Protein AF-A0A954HK99-F1 (afdb_monomer_lite)

Sequence (199 aa):
DWCLAHLGAALYATEEQRPGAEEDLKQWCDEHPAFIHYWYLAWYYRESDQIPNALDALAKTKGLPLEHIDNDETWVPSAFAFDAATFACSQSQPELLLSLCETWSNPQGIYSHVSSDIPVFRTAAFMQLGQFEEAKAEYRTAFEERGRHRGWADNMDTLGQAISKQDRTFIYAPGLPYEGFGEFSPFPRPEFDASDLRE

Secondary structure (DSSP, 8-state):
--HHHHHHHHHH--TTTHHHHHHHHHHHHHHS--HHHHHHHHHHHHHTT-HHHHHHHHHTTTT--B--S-TT-SS-HHHHHHHHHHHHHHTT-HHHHHHHHHHHTSB-STT-PPPTTHHHHHHHHHHHHT-HHHHHHHHHHHHHHHTTS--S---HHHHHHHHHHT-TT-------SSTTTTT--SSPPP---TTTT--

Structure (mmCIF, N/CA/C/O backbone):
data_AF-A0A954HK99-F1
#
_entry.id   AF-A0A954HK99-F1
#
loop_
_atom_site.group_PDB
_atom_site.id
_atom_site.type_symbol
_atom_site.label_atom_id
_atom_site.label_alt_id
_atom_site.label_comp_id
_atom_site.label_asym_id
_atom_site.label_entity_id
_atom_site.label_seq_id
_atom_site.pdbx_PDB_ins_code
_atom_site.Cartn_x
_atom_site.Cartn_y
_atom_site.Cartn_z
_atom_site.occupancy
_atom_site.B_iso_or_equiv
_atom_site.auth_seq_id
_atom_site.auth_comp_id
_atom_site.auth_asym_id
_atom_site.auth_atom_id
_atom_site.pdbx_PDB_model_num
ATOM 1 N N . ASP A 1 1 ? -1.475 -7.307 -21.841 1.00 69.44 1 ASP A N 1
ATOM 2 C CA . ASP A 1 1 ? -1.051 -6.030 -21.213 1.00 69.44 1 ASP A CA 1
ATOM 3 C C . ASP A 1 1 ? 0.368 -5.593 -21.654 1.00 69.44 1 ASP A C 1
ATOM 5 O O . ASP A 1 1 ? 1.282 -6.411 -21.626 1.00 69.44 1 ASP A O 1
ATOM 9 N N . TRP A 1 2 ? 0.562 -4.334 -22.089 1.00 82.19 2 TRP A N 1
ATOM 10 C CA . TRP A 1 2 ? 1.880 -3.767 -22.461 1.00 82.19 2 TRP A CA 1
ATOM 11 C C . TRP A 1 2 ? 2.688 -3.266 -21.252 1.00 82.19 2 TRP A C 1
ATOM 13 O O . TRP A 1 2 ? 3.912 -3.172 -21.359 1.00 82.19 2 TRP A O 1
ATOM 23 N N . CYS A 1 3 ? 2.049 -3.011 -20.102 1.00 84.31 3 CYS A N 1
ATOM 24 C CA . CYS A 1 3 ? 2.731 -2.591 -18.875 1.00 84.31 3 CYS A CA 1
ATOM 25 C C . CYS A 1 3 ? 3.823 -3.590 -18.477 1.00 84.31 3 CYS A C 1
ATOM 27 O O . CYS A 1 3 ? 4.961 -3.215 -18.199 1.00 84.31 3 CYS A O 1
ATOM 29 N N . LEU A 1 4 ? 3.503 -4.887 -18.553 1.00 86.06 4 LEU A N 1
ATOM 30 C CA . LEU A 1 4 ? 4.440 -5.973 -18.278 1.00 86.06 4 LEU A CA 1
ATOM 31 C C . LEU A 1 4 ? 5.666 -5.942 -19.200 1.00 86.06 4 LEU A C 1
ATOM 33 O O . LEU A 1 4 ? 6.775 -6.197 -18.743 1.00 86.06 4 LEU A O 1
ATOM 37 N N . ALA A 1 5 ? 5.510 -5.593 -20.479 1.00 88.56 5 ALA A N 1
ATOM 38 C CA . ALA A 1 5 ? 6.651 -5.494 -21.389 1.00 88.56 5 ALA A CA 1
ATOM 39 C C . ALA A 1 5 ? 7.615 -4.371 -20.964 1.00 88.56 5 ALA A C 1
ATOM 41 O O . ALA A 1 5 ? 8.827 -4.590 -20.924 1.00 88.56 5 ALA A O 1
ATOM 42 N N . HIS A 1 6 ? 7.080 -3.206 -20.583 1.00 91.81 6 HIS A N 1
ATOM 43 C CA . HIS A 1 6 ? 7.876 -2.103 -20.036 1.00 91.81 6 HIS A CA 1
ATOM 44 C C . HIS A 1 6 ? 8.520 -2.469 -18.692 1.00 91.81 6 HIS A C 1
ATOM 46 O O . HIS A 1 6 ? 9.698 -2.191 -18.477 1.00 91.81 6 HIS A O 1
ATOM 52 N N . LEU A 1 7 ? 7.785 -3.162 -17.817 1.00 92.06 7 LEU A N 1
ATOM 53 C CA . LEU A 1 7 ? 8.300 -3.650 -16.540 1.00 92.06 7 LEU A CA 1
ATOM 54 C C . LEU A 1 7 ? 9.469 -4.623 -16.742 1.00 92.06 7 LEU A C 1
ATOM 56 O O . LEU A 1 7 ? 10.525 -4.455 -16.136 1.00 92.06 7 LEU A O 1
ATOM 60 N N . GLY A 1 8 ? 9.310 -5.612 -17.624 1.00 90.62 8 GLY A N 1
ATOM 61 C CA . GLY A 1 8 ? 10.369 -6.559 -17.964 1.00 90.62 8 GLY A CA 1
ATOM 62 C C . GLY A 1 8 ? 11.596 -5.853 -18.543 1.00 90.62 8 GLY A C 1
ATOM 63 O O . GLY A 1 8 ? 12.719 -6.132 -18.125 1.00 90.62 8 GLY A O 1
ATOM 64 N N . ALA A 1 9 ? 11.397 -4.886 -19.445 1.00 92.50 9 ALA A N 1
ATOM 65 C CA . ALA A 1 9 ? 12.490 -4.081 -19.984 1.00 92.50 9 ALA A CA 1
ATOM 66 C C . ALA A 1 9 ? 13.254 -3.331 -18.878 1.00 92.50 9 ALA A C 1
ATOM 68 O O . ALA A 1 9 ? 14.482 -3.350 -18.884 1.00 92.50 9 ALA A O 1
ATOM 69 N N . ALA A 1 10 ? 12.556 -2.736 -17.906 1.00 93.69 10 ALA A N 1
ATOM 70 C CA . ALA A 1 10 ? 13.179 -2.024 -16.791 1.00 93.69 10 ALA A CA 1
ATOM 71 C C . ALA A 1 10 ? 13.945 -2.956 -15.833 1.00 93.69 10 ALA A C 1
ATOM 73 O O . ALA A 1 10 ? 15.077 -2.650 -15.452 1.00 93.69 10 ALA A O 1
ATOM 74 N N . LEU A 1 11 ? 13.374 -4.113 -15.479 1.00 91.50 11 LEU A N 1
ATOM 75 C CA . LEU A 1 11 ? 14.009 -5.092 -14.583 1.00 91.50 11 LEU A CA 1
ATOM 76 C C . LEU A 1 11 ? 15.284 -5.701 -15.168 1.00 91.50 11 LEU A C 1
ATOM 78 O O . LEU A 1 11 ? 16.254 -5.926 -14.444 1.00 91.50 11 LEU A O 1
ATOM 82 N N . TYR A 1 12 ? 15.268 -6.001 -16.467 1.00 91.75 12 TYR A N 1
ATOM 83 C CA . TYR A 1 12 ? 16.357 -6.704 -17.145 1.00 91.75 12 TYR A CA 1
ATOM 84 C C . TYR A 1 12 ? 17.318 -5.770 -17.890 1.00 91.75 12 TYR A C 1
ATOM 86 O O . TYR A 1 12 ? 18.271 -6.243 -18.513 1.00 91.75 12 TYR A O 1
ATOM 94 N N . ALA A 1 13 ? 17.106 -4.453 -17.817 1.00 91.88 13 ALA A N 1
ATOM 95 C CA . ALA A 1 13 ? 18.020 -3.466 -18.371 1.00 91.88 13 ALA A CA 1
ATOM 96 C C . ALA A 1 13 ? 19.395 -3.518 -17.687 1.00 91.88 13 ALA A C 1
ATOM 98 O O . ALA 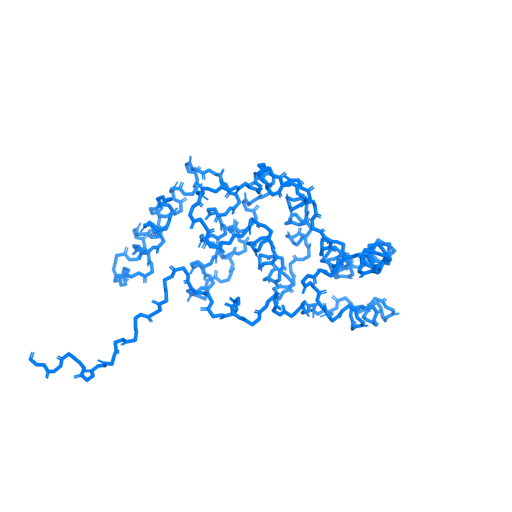A 1 13 ? 19.524 -3.698 -16.468 1.00 91.88 13 ALA A O 1
ATOM 99 N N . THR A 1 14 ? 20.446 -3.284 -18.476 1.00 93.19 14 THR A N 1
ATOM 100 C CA . THR A 1 14 ? 21.788 -3.038 -17.935 1.00 93.19 14 THR A CA 1
ATOM 101 C C . THR A 1 14 ? 21.783 -1.759 -17.093 1.00 93.19 14 THR A C 1
ATOM 103 O O . THR A 1 14 ? 20.901 -0.915 -17.239 1.00 93.19 14 THR A O 1
ATOM 106 N N . GLU A 1 15 ? 22.782 -1.565 -16.227 1.00 92.06 15 GLU A N 1
ATOM 107 C CA . GLU A 1 15 ? 22.871 -0.341 -15.409 1.00 92.06 15 GLU A CA 1
ATOM 108 C C . GLU A 1 15 ? 22.861 0.946 -16.249 1.00 92.06 15 GLU A C 1
ATOM 110 O O . GLU A 1 15 ? 22.272 1.941 -15.838 1.00 92.06 15 GLU A O 1
ATOM 115 N N . GLU A 1 16 ? 23.459 0.913 -17.444 1.00 94.69 16 GLU A N 1
ATOM 116 C CA . GLU A 1 16 ? 23.473 2.040 -18.383 1.00 94.69 16 GLU A CA 1
ATOM 117 C C . GLU A 1 16 ? 22.089 2.316 -18.991 1.00 94.69 16 GLU A C 1
ATOM 119 O O . GLU A 1 16 ? 21.720 3.468 -19.207 1.00 94.69 16 GLU A O 1
ATOM 124 N N . GLN A 1 17 ? 21.306 1.267 -19.253 1.00 94.81 17 GLN A N 1
ATOM 125 C CA . GLN A 1 17 ? 19.998 1.366 -19.907 1.00 94.81 17 GLN A CA 1
ATOM 126 C C . GLN A 1 17 ? 18.847 1.589 -18.920 1.00 94.81 17 GLN A C 1
ATOM 128 O O . GLN A 1 17 ? 17.802 2.113 -19.311 1.00 94.81 17 GLN A O 1
ATOM 133 N N . ARG A 1 18 ? 19.029 1.210 -17.649 1.00 94.19 18 ARG A N 1
ATOM 134 C CA . ARG A 1 18 ? 17.979 1.222 -16.624 1.00 94.19 18 ARG A CA 1
ATOM 135 C C . ARG A 1 18 ? 17.284 2.579 -16.469 1.00 94.19 18 ARG A C 1
ATOM 137 O O . ARG A 1 18 ? 16.059 2.568 -16.450 1.00 94.19 18 ARG A O 1
ATOM 144 N N . PRO A 1 19 ? 17.980 3.736 -16.435 1.00 95.94 19 PRO A N 1
ATOM 145 C CA . PRO A 1 19 ? 17.296 5.024 -16.312 1.00 95.94 19 PRO A CA 1
ATOM 146 C C . PRO A 1 19 ? 16.326 5.313 -17.466 1.00 95.94 19 PRO A C 1
ATOM 148 O O . PRO A 1 19 ? 15.268 5.888 -17.241 1.00 95.94 19 PRO A O 1
ATOM 151 N N . GLY A 1 20 ? 16.673 4.903 -18.692 1.00 97.19 20 GLY A N 1
ATOM 152 C CA . GLY A 1 20 ? 15.796 5.062 -19.855 1.00 97.19 20 GLY A CA 1
ATOM 153 C C . GLY A 1 20 ? 14.586 4.134 -19.788 1.00 97.19 20 GLY A C 1
ATOM 154 O O . GLY A 1 20 ? 13.459 4.589 -19.932 1.00 97.19 20 GLY A O 1
ATOM 155 N N . ALA A 1 21 ? 14.813 2.853 -19.487 1.00 96.50 21 ALA A N 1
ATOM 156 C CA . ALA A 1 21 ? 13.734 1.872 -19.374 1.00 96.50 21 ALA A CA 1
ATOM 157 C C . ALA A 1 21 ? 12.767 2.177 -18.211 1.00 96.50 21 ALA A C 1
ATOM 159 O O . ALA A 1 21 ? 11.564 1.946 -18.328 1.00 96.50 21 ALA A O 1
ATOM 160 N N . GLU A 1 22 ? 13.276 2.721 -17.102 1.00 97.00 22 GLU A N 1
ATOM 161 C CA . GLU A 1 22 ? 12.456 3.193 -15.985 1.00 97.00 22 GLU A CA 1
ATOM 162 C C . GLU A 1 22 ? 11.571 4.381 -16.385 1.00 97.00 22 GLU A C 1
ATOM 164 O O . GLU A 1 22 ? 10.378 4.382 -16.075 1.00 97.00 22 GLU A O 1
ATOM 169 N N . GLU A 1 23 ? 12.123 5.378 -17.085 1.00 97.69 23 GLU A N 1
ATOM 170 C CA . GLU A 1 23 ? 11.332 6.526 -17.539 1.00 97.69 23 GLU A CA 1
ATOM 171 C C . GLU A 1 23 ? 10.277 6.100 -18.568 1.00 97.69 23 GLU A C 1
ATOM 173 O O . GLU A 1 23 ? 9.143 6.565 -18.479 1.00 97.69 23 GLU A O 1
ATOM 178 N N . ASP A 1 24 ? 10.593 5.156 -19.462 1.00 97.06 24 ASP A N 1
ATOM 179 C CA . ASP A 1 24 ? 9.622 4.585 -20.404 1.00 97.06 24 ASP A CA 1
ATOM 180 C C . ASP A 1 24 ? 8.459 3.891 -19.671 1.00 97.06 24 ASP A C 1
ATOM 182 O O . ASP A 1 24 ? 7.294 4.100 -20.017 1.00 97.06 24 ASP A O 1
ATOM 186 N N . LEU A 1 25 ? 8.745 3.088 -18.634 1.00 96.88 25 LEU A N 1
ATOM 187 C CA . LEU A 1 25 ? 7.714 2.447 -17.806 1.00 96.88 25 LEU A CA 1
ATOM 188 C C . LEU A 1 25 ? 6.833 3.488 -17.107 1.00 96.88 25 LEU A C 1
ATOM 190 O O . LEU A 1 25 ? 5.605 3.402 -17.142 1.00 96.88 25 LEU A O 1
ATOM 194 N N . LYS A 1 26 ? 7.456 4.484 -16.478 1.00 97.69 26 LYS A N 1
ATOM 195 C CA . LYS A 1 26 ? 6.749 5.554 -15.774 1.00 97.69 26 LYS A CA 1
ATOM 196 C C . LYS A 1 26 ? 5.874 6.373 -16.725 1.00 97.69 26 LYS A C 1
ATOM 198 O O . LYS A 1 26 ? 4.716 6.626 -16.396 1.00 97.69 26 LYS A O 1
ATOM 203 N N . GLN A 1 27 ? 6.402 6.754 -17.890 1.00 97.31 27 GLN A N 1
ATOM 204 C CA . GLN A 1 27 ? 5.655 7.471 -18.921 1.00 97.31 27 GLN A CA 1
ATOM 205 C C . GLN A 1 27 ? 4.454 6.647 -19.383 1.00 97.31 27 GLN A C 1
ATOM 207 O O . GLN A 1 27 ? 3.347 7.174 -19.462 1.00 97.31 27 GLN A O 1
ATOM 212 N N . TRP A 1 28 ? 4.646 5.349 -19.621 1.00 95.62 28 TRP A N 1
ATOM 213 C CA . TRP A 1 28 ? 3.557 4.472 -20.029 1.00 95.62 28 TRP A CA 1
ATOM 214 C C . TRP A 1 28 ? 2.438 4.417 -18.977 1.00 95.62 28 TRP A C 1
ATOM 216 O O . TRP A 1 28 ? 1.266 4.543 -19.338 1.00 95.62 28 TRP A O 1
ATOM 226 N N . CYS A 1 29 ? 2.778 4.300 -17.686 1.00 95.25 29 CYS A N 1
ATOM 227 C CA . CYS A 1 29 ? 1.794 4.330 -16.596 1.00 95.25 29 CYS A CA 1
ATOM 228 C C . CYS A 1 29 ? 1.050 5.673 -16.512 1.00 95.25 29 CYS A C 1
ATOM 230 O O . CYS A 1 29 ? -0.149 5.687 -16.245 1.00 95.25 29 CYS A O 1
ATOM 232 N N . ASP A 1 30 ? 1.740 6.792 -16.751 1.00 95.81 30 ASP A N 1
ATOM 233 C CA . ASP A 1 30 ? 1.127 8.126 -16.766 1.00 95.81 30 ASP A CA 1
ATOM 234 C C . ASP A 1 30 ? 0.197 8.332 -17.985 1.00 95.81 30 ASP A C 1
ATOM 236 O O . ASP A 1 30 ? -0.820 9.017 -17.874 1.00 95.81 30 ASP A O 1
ATOM 240 N N . GLU A 1 31 ? 0.491 7.707 -19.129 1.00 95.00 31 GLU A N 1
ATOM 241 C CA . GLU A 1 31 ? -0.364 7.721 -20.329 1.00 95.00 31 GLU A CA 1
ATOM 242 C C . GLU A 1 31 ? -1.573 6.774 -20.225 1.00 95.00 31 GLU A C 1
ATOM 244 O O . GLU A 1 31 ? -2.608 7.016 -20.852 1.00 95.00 31 GLU A O 1
ATOM 249 N N . HIS A 1 32 ? -1.466 5.725 -19.408 1.00 92.75 32 HIS A N 1
ATOM 250 C CA . HIS A 1 32 ? -2.492 4.701 -19.215 1.00 92.75 32 HIS A CA 1
ATOM 251 C C . HIS A 1 32 ? -2.813 4.562 -17.721 1.00 92.75 32 HIS A C 1
ATOM 253 O O . HIS A 1 32 ? -2.476 3.552 -17.110 1.00 92.75 32 HIS A O 1
ATOM 259 N N . PRO A 1 33 ? -3.442 5.553 -17.074 1.00 92.12 33 PRO A N 1
ATOM 260 C CA . PRO A 1 33 ? -3.613 5.529 -15.628 1.00 92.12 33 PRO A CA 1
ATOM 261 C C . PRO A 1 33 ? -4.606 4.443 -15.192 1.00 92.12 33 PRO A C 1
ATOM 263 O O . PRO A 1 33 ? -5.803 4.536 -15.453 1.00 92.12 33 PRO A O 1
ATOM 266 N N . ALA A 1 34 ? -4.113 3.447 -14.458 1.00 91.00 34 ALA A N 1
ATOM 267 C CA . ALA A 1 34 ? -4.920 2.440 -13.772 1.00 91.00 34 ALA A CA 1
ATOM 268 C C . ALA A 1 34 ? -4.239 2.031 -12.462 1.00 91.00 34 ALA A C 1
ATOM 270 O O . ALA A 1 34 ? -3.017 2.149 -12.332 1.00 91.00 34 ALA A O 1
ATOM 271 N N . PHE A 1 35 ? -5.013 1.525 -11.494 1.00 93.19 35 PHE A N 1
ATOM 272 C CA . PHE A 1 35 ? -4.460 1.091 -10.206 1.00 93.19 35 PHE A CA 1
ATOM 273 C C . PHE A 1 35 ? -3.308 0.093 -10.390 1.00 93.19 35 PHE A C 1
ATOM 275 O O . PHE A 1 35 ? -2.225 0.278 -9.838 1.00 93.19 35 PHE A O 1
ATOM 282 N N . ILE A 1 36 ? -3.533 -0.948 -11.196 1.00 91.00 36 ILE A N 1
ATOM 283 C CA . ILE A 1 36 ? -2.587 -2.056 -11.359 1.00 91.00 36 ILE A CA 1
ATOM 284 C C . ILE A 1 36 ? -1.306 -1.607 -12.093 1.00 91.00 36 ILE A C 1
ATOM 286 O O . ILE A 1 36 ? -0.220 -2.062 -11.749 1.00 91.00 36 ILE A O 1
ATOM 290 N N . HIS A 1 37 ? -1.373 -0.652 -13.027 1.00 92.69 37 HIS A N 1
ATOM 291 C CA . HIS A 1 37 ? -0.169 -0.135 -13.696 1.00 92.69 37 HIS A CA 1
ATOM 292 C C . HIS A 1 37 ? 0.771 0.585 -12.720 1.00 92.69 37 HIS A C 1
ATOM 294 O O . HIS A 1 37 ? 1.981 0.357 -12.704 1.00 92.69 37 HIS A O 1
ATOM 300 N N . TYR A 1 38 ? 0.214 1.417 -11.840 1.00 96.00 38 TYR A N 1
ATOM 301 C CA . TYR A 1 38 ? 1.002 2.047 -10.783 1.00 96.00 38 TYR A CA 1
ATOM 302 C C . TYR A 1 38 ? 1.425 1.057 -9.693 1.00 96.00 38 TYR A C 1
ATOM 304 O O . TYR A 1 38 ? 2.475 1.253 -9.082 1.00 96.00 38 TYR A O 1
ATOM 312 N N . TRP A 1 39 ? 0.676 -0.031 -9.488 1.00 95.12 39 TRP A N 1
ATOM 313 C CA . TRP A 1 39 ? 1.133 -1.148 -8.665 1.00 95.12 39 TRP A CA 1
ATOM 314 C C . TRP A 1 39 ? 2.380 -1.818 -9.261 1.00 95.12 39 TRP A C 1
ATOM 316 O O . TRP A 1 39 ? 3.347 -2.016 -8.530 1.00 95.12 39 TRP A O 1
ATOM 326 N N . TYR A 1 40 ? 2.425 -2.088 -10.574 1.00 93.44 40 TYR A N 1
ATOM 327 C CA . TYR A 1 40 ? 3.619 -2.639 -11.235 1.00 93.44 40 TYR A CA 1
ATOM 328 C C . TYR A 1 40 ? 4.831 -1.712 -11.111 1.00 93.44 40 TYR A C 1
ATOM 330 O O . TYR A 1 40 ? 5.931 -2.172 -10.803 1.00 93.44 40 TYR A O 1
ATOM 338 N N . LEU A 1 41 ? 4.629 -0.404 -11.289 1.00 96.31 41 LEU A N 1
ATOM 339 C CA . LEU A 1 41 ? 5.683 0.589 -11.080 1.00 96.31 41 LEU A CA 1
ATOM 340 C C . LEU A 1 41 ? 6.170 0.599 -9.620 1.00 96.31 41 LEU A C 1
ATOM 342 O O . LEU A 1 41 ? 7.373 0.612 -9.363 1.00 96.31 41 LEU A O 1
ATOM 346 N N . ALA A 1 42 ? 5.254 0.540 -8.651 1.00 97.12 42 ALA A N 1
ATOM 347 C CA . ALA A 1 42 ? 5.612 0.449 -7.239 1.00 97.12 42 ALA A CA 1
ATOM 348 C C . ALA A 1 42 ? 6.363 -0.848 -6.909 1.00 97.12 42 ALA A C 1
ATOM 350 O O . ALA A 1 42 ? 7.314 -0.833 -6.128 1.00 97.12 42 ALA A O 1
ATOM 351 N N . TRP A 1 43 ? 5.962 -1.966 -7.514 1.00 94.31 43 TRP A N 1
ATOM 352 C CA . TRP A 1 43 ? 6.632 -3.252 -7.375 1.00 94.31 43 TRP A CA 1
ATOM 353 C C . TRP A 1 43 ? 8.063 -3.204 -7.936 1.00 94.31 43 TRP A C 1
ATOM 355 O O . TRP A 1 43 ? 8.991 -3.594 -7.233 1.00 94.31 43 TRP A O 1
ATOM 365 N N . TYR A 1 44 ? 8.277 -2.617 -9.121 1.00 95.44 44 TYR A N 1
ATOM 366 C CA . TYR A 1 44 ? 9.623 -2.377 -9.669 1.00 95.44 44 TYR A CA 1
ATOM 367 C C . TYR A 1 44 ? 10.514 -1.597 -8.691 1.00 95.44 44 TYR A C 1
ATOM 369 O O . TYR A 1 44 ? 11.664 -1.971 -8.439 1.00 95.44 44 TYR A O 1
ATOM 377 N N . TYR A 1 45 ? 9.971 -0.531 -8.097 1.00 97.31 45 TYR A N 1
ATOM 378 C CA . TYR A 1 45 ? 10.703 0.268 -7.121 1.00 97.31 45 TYR A CA 1
ATOM 379 C C . TYR A 1 45 ? 11.010 -0.502 -5.834 1.00 97.31 45 TYR A C 1
ATOM 381 O O . TYR A 1 45 ? 12.102 -0.343 -5.293 1.00 97.31 45 TYR A O 1
ATOM 389 N N . ARG A 1 46 ? 10.108 -1.374 -5.369 1.00 94.62 46 ARG A N 1
ATOM 390 C CA . ARG A 1 46 ? 10.354 -2.267 -4.222 1.00 94.62 46 ARG A CA 1
ATOM 391 C C . ARG A 1 46 ? 11.486 -3.252 -4.496 1.00 94.62 46 ARG A C 1
ATOM 393 O O . ARG A 1 46 ? 12.378 -3.372 -3.664 1.00 94.62 46 ARG A O 1
ATOM 400 N N . GLU A 1 47 ? 11.490 -3.896 -5.663 1.00 91.19 47 GLU A N 1
ATOM 401 C CA . GLU A 1 47 ? 12.558 -4.827 -6.066 1.00 91.19 47 GLU A CA 1
ATOM 402 C C . GLU A 1 47 ? 13.921 -4.136 -6.214 1.00 91.19 47 GLU A C 1
ATOM 404 O O . GLU A 1 47 ? 14.968 -4.761 -6.049 1.00 91.19 47 GLU A O 1
ATOM 409 N N . SER A 1 48 ? 13.908 -2.832 -6.489 1.00 92.81 48 SER A N 1
ATOM 410 C CA . SER A 1 48 ? 15.106 -1.996 -6.603 1.00 92.81 48 SER A CA 1
ATOM 411 C C . SER A 1 48 ? 15.495 -1.286 -5.295 1.00 92.81 48 SER A C 1
ATOM 413 O O . SER A 1 48 ? 16.366 -0.419 -5.327 1.00 92.81 48 SER A O 1
ATOM 415 N N . ASP A 1 49 ? 14.845 -1.604 -4.168 1.00 94.75 49 ASP A N 1
ATOM 416 C CA . ASP A 1 49 ? 15.030 -0.959 -2.852 1.00 94.75 49 ASP A CA 1
ATOM 417 C C . ASP A 1 49 ? 14.808 0.574 -2.855 1.00 94.75 49 ASP A C 1
ATOM 419 O O . ASP A 1 49 ? 15.302 1.324 -2.013 1.00 94.75 49 ASP A O 1
ATOM 423 N N . GLN A 1 50 ? 14.018 1.074 -3.808 1.00 96.75 50 GLN A N 1
ATOM 424 C CA . GLN A 1 50 ? 13.648 2.484 -3.953 1.00 96.75 50 GLN A CA 1
ATOM 425 C C . GLN A 1 50 ? 12.311 2.768 -3.251 1.00 96.75 50 GLN A C 1
ATOM 427 O O . GLN A 1 50 ? 11.331 3.188 -3.869 1.00 96.75 50 GLN A O 1
ATOM 432 N N . ILE A 1 51 ? 12.259 2.533 -1.937 1.00 97.81 51 ILE A N 1
ATOM 433 C CA . ILE A 1 51 ? 11.020 2.603 -1.140 1.00 97.81 51 ILE A CA 1
ATOM 434 C C . ILE A 1 51 ? 10.243 3.926 -1.298 1.00 97.81 51 ILE A C 1
ATOM 436 O O . ILE A 1 51 ? 9.029 3.853 -1.499 1.00 97.81 51 ILE A O 1
ATOM 440 N N . PRO A 1 52 ? 10.867 5.125 -1.272 1.00 98.31 52 PRO A N 1
ATOM 441 C CA . PRO A 1 52 ? 10.125 6.374 -1.468 1.00 98.31 52 PRO A CA 1
ATOM 442 C C . PRO A 1 52 ? 9.397 6.432 -2.817 1.00 98.31 52 PRO A C 1
ATOM 444 O O . PRO A 1 52 ? 8.224 6.789 -2.867 1.00 98.31 52 PRO A O 1
ATOM 447 N N . ASN A 1 53 ? 10.048 5.980 -3.892 1.00 98.31 53 ASN A N 1
ATOM 448 C CA . ASN A 1 53 ? 9.461 5.974 -5.232 1.00 98.31 53 ASN A CA 1
ATOM 449 C C . ASN A 1 53 ? 8.308 4.965 -5.338 1.00 98.31 53 ASN A C 1
ATOM 451 O O . ASN A 1 53 ? 7.312 5.230 -6.010 1.00 98.31 53 ASN A O 1
ATOM 455 N N . ALA A 1 54 ? 8.400 3.832 -4.631 1.00 98.38 54 ALA A N 1
ATOM 456 C CA . ALA A 1 54 ? 7.302 2.873 -4.548 1.00 98.38 54 ALA A CA 1
ATOM 457 C C . ALA A 1 54 ? 6.062 3.476 -3.868 1.00 98.38 54 ALA A C 1
ATOM 459 O O . ALA A 1 54 ? 4.939 3.286 -4.337 1.00 98.38 54 ALA A O 1
ATOM 460 N N . LEU A 1 55 ? 6.259 4.222 -2.777 1.00 98.50 55 LEU A N 1
ATOM 461 C CA . LEU A 1 55 ? 5.177 4.911 -2.073 1.00 98.50 55 LEU A CA 1
ATOM 462 C C . LEU A 1 55 ? 4.555 6.019 -2.932 1.00 98.50 55 LEU A C 1
ATOM 464 O O . LEU A 1 55 ? 3.329 6.105 -3.005 1.00 98.50 55 LEU A O 1
ATOM 468 N N . ASP A 1 56 ? 5.376 6.805 -3.631 1.00 98.31 56 ASP A N 1
ATOM 469 C CA . ASP A 1 56 ? 4.909 7.845 -4.554 1.00 98.31 56 ASP A CA 1
ATOM 470 C C . ASP A 1 56 ? 4.103 7.251 -5.720 1.00 98.31 56 ASP A C 1
ATOM 472 O O . ASP A 1 56 ? 3.050 7.780 -6.087 1.00 98.31 56 ASP A O 1
ATOM 476 N N . ALA A 1 57 ? 4.545 6.117 -6.275 1.00 98.19 57 ALA A N 1
ATOM 477 C CA . ALA A 1 57 ? 3.805 5.394 -7.306 1.00 98.19 57 ALA A CA 1
ATOM 478 C C . ALA A 1 57 ? 2.437 4.915 -6.789 1.00 98.19 57 ALA A C 1
ATOM 480 O O . ALA A 1 57 ? 1.421 5.156 -7.440 1.00 98.19 57 ALA A O 1
ATOM 481 N N . LEU A 1 58 ? 2.371 4.321 -5.591 1.00 98.31 58 LEU A N 1
ATOM 482 C CA . LEU A 1 58 ? 1.091 3.928 -4.989 1.00 98.31 58 LEU A CA 1
ATOM 483 C C . LEU A 1 58 ? 0.195 5.129 -4.675 1.00 98.31 58 LEU A C 1
ATOM 485 O O . LEU A 1 58 ? -1.021 5.028 -4.826 1.00 98.31 58 LEU A O 1
ATOM 489 N N . ALA A 1 59 ? 0.749 6.277 -4.288 1.00 98.06 59 ALA A N 1
ATOM 490 C CA . ALA A 1 59 ? -0.041 7.483 -4.045 1.00 98.06 59 ALA A CA 1
ATOM 491 C C . ALA A 1 59 ? -0.769 7.974 -5.311 1.00 98.06 59 ALA A C 1
ATOM 493 O O . ALA A 1 59 ? -1.886 8.492 -5.214 1.00 98.06 59 ALA A O 1
ATOM 494 N N . LYS A 1 60 ? -0.198 7.747 -6.505 1.00 97.44 60 LYS A N 1
ATOM 495 C CA . LYS A 1 60 ? -0.854 8.050 -7.791 1.00 97.44 60 LYS A CA 1
ATOM 496 C C . LYS A 1 60 ? -2.096 7.192 -8.063 1.00 97.44 60 LYS A C 1
ATOM 498 O O . LYS A 1 60 ? -2.915 7.575 -8.890 1.00 97.44 60 LYS A O 1
ATOM 503 N N . THR A 1 61 ? -2.292 6.081 -7.348 1.00 95.69 61 THR A N 1
ATOM 504 C CA . THR A 1 61 ? -3.471 5.209 -7.519 1.00 95.69 61 THR A CA 1
ATOM 505 C C . THR A 1 61 ? -4.772 5.804 -6.975 1.00 95.69 61 THR A C 1
ATOM 507 O O . THR A 1 61 ? -5.854 5.249 -7.192 1.00 95.69 61 THR A O 1
ATOM 510 N N . LYS A 1 62 ? -4.697 6.920 -6.241 1.00 95.06 62 LYS A N 1
ATOM 511 C CA . LYS A 1 62 ? -5.858 7.540 -5.604 1.00 95.06 62 LYS A CA 1
ATOM 512 C C . LYS A 1 62 ? -6.940 7.889 -6.628 1.00 95.06 62 LYS A C 1
ATOM 514 O O . LYS A 1 62 ? -6.731 8.718 -7.509 1.00 95.06 62 LYS A O 1
ATOM 519 N N . GLY A 1 63 ? -8.124 7.301 -6.452 1.00 89.62 63 GLY A N 1
ATOM 520 C CA . GLY A 1 63 ? -9.283 7.548 -7.313 1.00 89.62 63 GLY A CA 1
ATOM 521 C C . GLY A 1 63 ? -9.209 6.888 -8.692 1.00 89.62 63 GLY A C 1
ATOM 522 O O . GLY A 1 63 ? -10.125 7.080 -9.490 1.00 89.62 63 GLY A O 1
ATOM 523 N N . LEU A 1 64 ? -8.160 6.111 -8.977 1.00 91.06 64 LEU A N 1
ATOM 524 C CA . LEU A 1 64 ? -8.094 5.292 -10.182 1.00 91.06 64 LEU A CA 1
ATOM 525 C C . LEU A 1 64 ? -8.947 4.031 -10.013 1.00 91.06 64 LEU A C 1
ATOM 527 O O . LEU A 1 64 ? -9.075 3.526 -8.895 1.00 91.06 64 LEU A O 1
ATOM 531 N N . PRO A 1 65 ? -9.535 3.503 -11.097 1.00 82.38 65 PRO A N 1
ATOM 532 C CA . PRO A 1 65 ? -10.324 2.287 -11.017 1.00 82.38 65 PRO A CA 1
ATOM 533 C C . PRO A 1 65 ? -9.446 1.096 -10.623 1.00 82.38 65 PRO A C 1
ATOM 535 O O . PRO A 1 65 ? -8.347 0.897 -11.149 1.00 82.38 65 PRO A O 1
ATOM 538 N N . LEU A 1 66 ? -9.969 0.285 -9.702 1.00 86.00 66 LEU A N 1
ATOM 539 C CA . LEU A 1 66 ? -9.487 -1.067 -9.455 1.00 86.00 66 LEU A CA 1
ATOM 540 C C . LEU A 1 66 ? -10.235 -2.007 -10.412 1.00 86.00 66 LEU A C 1
ATOM 542 O O . LEU A 1 66 ? -11.257 -2.592 -10.051 1.00 86.00 66 LEU A O 1
ATOM 546 N N . GLU A 1 67 ? -9.773 -2.056 -11.659 1.00 80.50 67 GLU A N 1
ATOM 547 C CA . GLU A 1 67 ? -10.354 -2.837 -12.757 1.00 80.50 67 GLU A CA 1
ATOM 548 C C . GLU A 1 67 ? -9.366 -3.879 -13.290 1.00 80.50 67 GLU A C 1
ATOM 550 O O . GLU A 1 67 ? -8.169 -3.790 -13.029 1.00 80.50 67 GLU A O 1
ATOM 555 N N . HIS A 1 68 ? -9.874 -4.871 -14.022 1.00 70.44 68 HIS A N 1
ATOM 556 C CA . HIS A 1 68 ? -9.027 -5.798 -14.774 1.00 70.44 68 HIS A CA 1
ATOM 557 C C . HIS A 1 68 ? -8.363 -5.097 -15.952 1.00 70.44 68 HIS A C 1
ATOM 559 O O . HIS A 1 68 ? -9.028 -4.322 -16.643 1.00 70.44 68 HIS A O 1
ATOM 565 N N . ILE A 1 69 ? -7.111 -5.450 -16.238 1.00 63.94 69 ILE A N 1
ATOM 566 C CA . ILE A 1 69 ? -6.430 -5.010 -17.458 1.00 63.94 69 ILE A CA 1
ATOM 567 C C . ILE A 1 69 ? -6.458 -6.116 -18.523 1.00 63.94 69 ILE A C 1
ATOM 569 O O . ILE A 1 69 ? -6.492 -5.800 -19.713 1.00 63.94 69 ILE A O 1
ATOM 573 N N . ASP A 1 70 ? -6.530 -7.397 -18.137 1.00 61.19 70 ASP A N 1
ATOM 574 C CA . ASP A 1 70 ? -6.583 -8.516 -19.089 1.00 61.19 70 ASP A CA 1
ATOM 575 C C . ASP A 1 70 ? -7.440 -9.720 -18.635 1.00 61.19 70 ASP A C 1
ATOM 577 O O . ASP A 1 70 ? -7.608 -9.984 -17.445 1.00 61.19 70 ASP A O 1
ATOM 581 N N . ASN A 1 71 ? -7.957 -10.489 -19.604 1.00 56.62 71 ASN A N 1
ATOM 582 C CA . ASN A 1 71 ? -8.717 -11.729 -19.360 1.00 56.62 71 ASN A CA 1
ATOM 583 C C . ASN A 1 71 ? -7.823 -12.899 -18.905 1.00 56.62 71 ASN A C 1
ATOM 585 O O . ASN A 1 71 ? -8.337 -13.886 -18.378 1.00 56.62 71 ASN A O 1
ATOM 589 N N . ASP A 1 72 ? -6.511 -12.783 -19.123 1.00 53.09 72 ASP A N 1
ATOM 590 C CA . ASP A 1 72 ? -5.499 -13.801 -18.816 1.00 53.09 72 ASP A CA 1
ATOM 591 C C . ASP A 1 72 ? -4.751 -13.525 -17.496 1.00 53.09 72 ASP A C 1
ATOM 593 O O . ASP A 1 72 ? -3.761 -14.191 -17.181 1.00 53.09 72 ASP A O 1
ATOM 597 N N . GLU A 1 73 ? -5.195 -12.544 -16.703 1.00 56.00 73 GLU A N 1
ATOM 598 C CA . GLU A 1 73 ? -4.564 -12.242 -15.420 1.00 56.00 73 GLU A CA 1
ATOM 599 C C . GLU A 1 73 ? -4.723 -13.399 -14.429 1.00 56.00 73 GLU A C 1
ATOM 601 O O . GLU A 1 73 ? -5.821 -13.830 -14.075 1.00 56.00 73 GLU A O 1
ATOM 606 N N . THR A 1 74 ? -3.589 -13.865 -13.908 1.00 56.66 74 THR A N 1
ATOM 607 C CA . THR A 1 74 ? -3.515 -14.865 -12.836 1.00 56.66 74 THR A CA 1
ATOM 608 C C . THR A 1 74 ? -4.066 -14.346 -11.503 1.00 56.66 74 THR A C 1
ATOM 610 O O . THR A 1 74 ? -4.251 -15.141 -10.582 1.00 56.66 74 THR A O 1
ATOM 613 N N . TRP A 1 75 ? -4.291 -13.032 -11.369 1.00 67.38 75 TRP A N 1
ATOM 614 C CA . TRP A 1 75 ? -4.660 -12.352 -10.126 1.00 67.38 75 TRP A CA 1
ATOM 615 C C . TRP A 1 75 ? -5.955 -11.562 -10.278 1.00 67.38 75 TRP A C 1
ATOM 617 O O . TRP A 1 75 ? -6.189 -10.900 -11.282 1.00 67.38 75 TRP A O 1
ATOM 627 N N . VAL A 1 76 ? -6.787 -11.594 -9.237 1.00 79.19 76 VAL A N 1
ATOM 628 C CA . VAL A 1 76 ? -7.963 -10.723 -9.149 1.00 79.19 76 VAL A CA 1
ATOM 629 C C . VAL A 1 76 ? -7.542 -9.331 -8.661 1.00 79.19 76 VAL A C 1
ATOM 631 O O . VAL A 1 76 ? -6.645 -9.248 -7.821 1.00 79.19 76 VAL A O 1
ATOM 634 N N . PRO A 1 77 ? -8.205 -8.236 -9.075 1.00 85.12 77 PRO A N 1
ATOM 635 C CA . PRO A 1 77 ? -7.837 -6.873 -8.678 1.00 85.12 77 PRO A CA 1
ATOM 636 C C . PRO A 1 77 ? -7.652 -6.676 -7.159 1.00 85.12 77 PRO A C 1
ATOM 638 O O . PRO A 1 77 ? -6.722 -6.001 -6.716 1.00 85.12 77 PRO A O 1
ATOM 641 N N . SER A 1 78 ? -8.470 -7.348 -6.339 1.00 87.12 78 SER A N 1
ATOM 642 C CA . SER A 1 78 ? -8.341 -7.339 -4.873 1.00 87.12 78 SER A CA 1
ATOM 643 C C . SER A 1 78 ? -6.969 -7.792 -4.365 1.00 87.12 78 SER A C 1
ATOM 645 O O . SER A 1 78 ? -6.532 -7.323 -3.320 1.00 87.12 78 SER A O 1
ATOM 647 N N . ALA A 1 79 ? -6.283 -8.689 -5.074 1.00 87.88 79 ALA A N 1
ATOM 648 C CA . ALA A 1 79 ? -4.977 -9.210 -4.685 1.00 87.88 79 ALA A CA 1
ATOM 649 C C . ALA A 1 79 ? -3.887 -8.122 -4.762 1.00 87.88 79 ALA A C 1
ATOM 651 O O . ALA A 1 79 ? -3.097 -7.972 -3.830 1.00 87.88 79 ALA A O 1
ATOM 652 N N . PHE A 1 80 ? -3.911 -7.292 -5.811 1.00 90.12 80 PHE A N 1
ATOM 653 C CA . PHE A 1 80 ? -3.024 -6.130 -5.938 1.00 90.12 80 PHE A CA 1
ATOM 654 C C . PHE A 1 80 ? -3.301 -5.083 -4.853 1.00 90.12 80 PHE A C 1
ATOM 656 O O . PHE A 1 80 ? -2.375 -4.544 -4.247 1.00 90.12 80 PHE A O 1
ATOM 663 N N . ALA A 1 81 ? -4.580 -4.822 -4.561 1.00 93.12 81 ALA A N 1
ATOM 664 C CA . ALA A 1 81 ? -4.967 -3.902 -3.495 1.00 93.12 81 ALA A CA 1
ATOM 665 C C . ALA A 1 81 ? -4.535 -4.404 -2.105 1.00 93.12 81 ALA A C 1
ATOM 667 O O . ALA A 1 81 ? -4.031 -3.617 -1.302 1.00 93.12 81 ALA A O 1
ATOM 668 N N . PHE A 1 82 ? -4.662 -5.709 -1.844 1.00 93.56 82 PHE A N 1
ATOM 669 C CA . PHE A 1 82 ? -4.199 -6.336 -0.607 1.00 93.56 82 PHE A CA 1
ATOM 670 C C . PHE A 1 82 ? -2.678 -6.204 -0.429 1.00 93.56 82 PHE A C 1
ATOM 672 O O . PHE A 1 82 ? -2.225 -5.821 0.652 1.00 93.56 82 PHE A O 1
ATOM 679 N N . ASP A 1 83 ? -1.878 -6.486 -1.466 1.00 93.56 83 ASP A N 1
ATOM 680 C CA . ASP A 1 83 ? -0.418 -6.308 -1.400 1.00 93.56 83 ASP A CA 1
ATOM 681 C C . ASP A 1 83 ? -0.036 -4.839 -1.189 1.00 93.56 83 ASP A C 1
ATOM 683 O O . ASP A 1 83 ? 0.756 -4.544 -0.294 1.00 93.56 83 ASP A O 1
ATOM 687 N N . ALA A 1 84 ? -0.643 -3.908 -1.931 1.00 95.81 84 ALA A N 1
ATOM 688 C CA . ALA A 1 84 ? -0.391 -2.478 -1.756 1.00 95.81 84 ALA A CA 1
ATOM 689 C C . ALA A 1 84 ? -0.701 -2.014 -0.322 1.00 95.81 84 ALA A C 1
ATOM 691 O O . ALA A 1 84 ? 0.092 -1.295 0.288 1.00 95.81 84 ALA A O 1
ATOM 692 N N . ALA A 1 85 ? -1.835 -2.451 0.234 1.00 97.00 85 ALA A N 1
ATOM 693 C CA . ALA A 1 85 ? -2.242 -2.137 1.599 1.00 97.00 85 ALA A CA 1
ATOM 694 C C . ALA A 1 85 ? -1.279 -2.747 2.634 1.00 97.00 85 ALA A C 1
ATOM 696 O O . ALA A 1 85 ? -0.859 -2.072 3.575 1.00 97.00 85 ALA A O 1
ATOM 697 N N . THR A 1 86 ? -0.857 -3.994 2.424 1.00 96.06 86 THR A N 1
ATOM 698 C CA . THR A 1 86 ? 0.143 -4.674 3.262 1.00 96.06 86 THR A CA 1
ATOM 699 C C . THR A 1 86 ? 1.482 -3.939 3.240 1.00 96.06 86 THR A C 1
ATOM 701 O O . THR A 1 86 ? 2.088 -3.703 4.290 1.00 96.06 86 THR A O 1
ATOM 704 N N . PHE A 1 87 ? 1.929 -3.517 2.058 1.00 96.25 87 PHE A N 1
ATOM 705 C CA . PHE A 1 87 ? 3.143 -2.733 1.905 1.00 96.25 87 PHE A CA 1
ATOM 706 C C . PHE A 1 87 ? 3.025 -1.387 2.632 1.00 96.25 87 PHE A C 1
ATOM 708 O O . PHE A 1 87 ? 3.891 -1.071 3.447 1.00 96.25 87 PHE A O 1
ATOM 715 N N . ALA A 1 88 ? 1.928 -0.644 2.454 1.00 97.69 88 ALA A N 1
ATOM 716 C CA . ALA A 1 88 ? 1.693 0.618 3.161 1.00 97.69 88 ALA A CA 1
ATOM 717 C C . ALA A 1 88 ? 1.673 0.451 4.696 1.00 97.69 88 ALA A C 1
ATOM 719 O O . ALA A 1 88 ? 2.257 1.278 5.402 1.00 97.69 88 ALA A O 1
ATOM 720 N N . CYS A 1 89 ? 1.091 -0.640 5.222 1.00 96.75 89 CYS A N 1
ATOM 721 C CA . CYS A 1 89 ? 1.204 -0.998 6.642 1.00 96.75 89 CYS A CA 1
ATOM 722 C C . CYS A 1 89 ? 2.668 -1.145 7.068 1.00 96.75 89 CYS A C 1
ATOM 724 O O . CYS A 1 89 ? 3.084 -0.519 8.043 1.00 96.75 89 CYS A O 1
ATOM 726 N N . SER A 1 90 ? 3.452 -1.944 6.332 1.00 96.25 90 SER A N 1
ATOM 727 C CA . SER A 1 90 ? 4.859 -2.218 6.660 1.00 96.25 90 SER A CA 1
ATOM 728 C C . SER A 1 90 ? 5.725 -0.954 6.685 1.00 96.25 90 SER A C 1
ATOM 730 O O . SER A 1 90 ? 6.651 -0.856 7.485 1.00 96.25 90 SER A O 1
ATOM 732 N N . GLN A 1 91 ? 5.377 0.037 5.858 1.00 97.50 91 GLN A N 1
ATOM 733 C CA . GLN A 1 91 ? 6.071 1.322 5.757 1.00 97.50 91 GLN A CA 1
ATOM 734 C C . GLN A 1 91 ? 5.511 2.401 6.699 1.00 97.50 91 GLN A C 1
ATOM 736 O O . GLN A 1 91 ? 5.945 3.552 6.638 1.00 97.50 91 GLN A O 1
ATOM 741 N N . SER A 1 92 ? 4.556 2.050 7.572 1.00 97.00 92 SER A N 1
ATOM 742 C CA . SER A 1 92 ? 3.887 2.985 8.491 1.00 97.00 92 SER A CA 1
ATOM 743 C C . SER A 1 92 ? 3.321 4.220 7.777 1.00 97.00 92 SER A C 1
ATOM 745 O O . SER A 1 92 ? 3.538 5.348 8.215 1.00 97.00 92 SER A O 1
ATOM 747 N N . GLN A 1 93 ? 2.621 4.002 6.657 1.00 98.25 93 GLN A N 1
ATOM 748 C CA . GLN A 1 93 ? 2.000 5.052 5.837 1.00 98.25 93 GLN A CA 1
ATOM 749 C C . GLN A 1 93 ? 0.464 5.017 5.966 1.00 98.25 93 GLN A C 1
ATOM 751 O O . GLN A 1 93 ? -0.220 4.552 5.047 1.00 98.25 93 GLN A O 1
ATOM 756 N N . PRO A 1 94 ? -0.117 5.458 7.097 1.00 98.19 94 PRO A N 1
ATOM 757 C CA . PRO A 1 94 ? -1.542 5.275 7.352 1.00 98.19 94 PRO A CA 1
ATOM 758 C C . PRO A 1 94 ? -2.449 6.103 6.429 1.00 98.19 94 PRO A C 1
ATOM 760 O O . PRO A 1 94 ? -3.522 5.634 6.056 1.00 98.19 94 PRO A O 1
ATOM 763 N N . GLU A 1 95 ? -2.042 7.298 5.999 1.00 98.44 95 GLU A N 1
ATOM 764 C CA . GLU A 1 95 ? -2.827 8.105 5.058 1.00 98.44 95 GLU A CA 1
ATOM 765 C C . GLU A 1 95 ? -2.878 7.464 3.666 1.00 98.44 95 GLU A C 1
ATOM 767 O O . GLU A 1 95 ? -3.945 7.404 3.048 1.00 98.44 95 GLU A O 1
ATOM 772 N N . LEU A 1 96 ? -1.744 6.935 3.193 1.00 98.44 96 LEU A N 1
ATOM 773 C CA . LEU A 1 96 ? -1.692 6.161 1.952 1.00 98.44 96 LEU A CA 1
ATOM 774 C C . LEU A 1 96 ? -2.566 4.911 2.071 1.00 98.44 96 LEU A C 1
ATOM 776 O O . LEU A 1 96 ? -3.353 4.626 1.172 1.00 98.44 96 LEU A O 1
ATOM 780 N N . LEU A 1 97 ? -2.480 4.199 3.197 1.00 98.38 97 LEU A N 1
ATOM 781 C CA . LEU A 1 97 ? -3.283 3.010 3.459 1.00 98.38 97 LEU A CA 1
ATOM 782 C C . LEU A 1 97 ? -4.790 3.295 3.394 1.00 98.38 97 LEU A C 1
ATOM 784 O O . LEU A 1 97 ? -5.527 2.536 2.764 1.00 98.38 97 LEU A O 1
ATOM 788 N N . LEU A 1 98 ? -5.258 4.401 3.983 1.00 98.38 98 LEU A N 1
ATOM 789 C CA . LEU A 1 98 ? -6.660 4.820 3.868 1.00 98.38 98 LEU A CA 1
ATOM 790 C C . LEU A 1 98 ? -7.046 5.135 2.421 1.00 98.38 98 LEU A C 1
ATOM 792 O O . LEU A 1 98 ? -8.120 4.724 1.984 1.00 98.38 98 LEU A O 1
ATOM 796 N N . SER A 1 99 ? -6.172 5.809 1.670 1.00 97.44 99 SER A N 1
ATOM 797 C CA . SER A 1 99 ? -6.406 6.099 0.251 1.00 97.44 99 SER A CA 1
ATOM 798 C C . SER A 1 99 ? -6.507 4.821 -0.589 1.00 97.44 99 SER A C 1
ATOM 800 O O . SER A 1 99 ? -7.372 4.725 -1.456 1.00 97.44 99 SER A O 1
ATOM 802 N N . LEU A 1 100 ? -5.661 3.823 -0.323 1.00 96.94 100 LEU A N 1
ATOM 803 C CA . LEU A 1 100 ? -5.728 2.515 -0.980 1.00 96.94 100 LEU A CA 1
ATOM 804 C C . LEU A 1 100 ? -7.032 1.788 -0.627 1.00 96.94 100 LEU A C 1
ATOM 806 O O . LEU A 1 100 ? -7.691 1.241 -1.508 1.00 96.94 100 LEU A O 1
ATOM 810 N N . CYS A 1 101 ? -7.449 1.835 0.642 1.00 96.56 101 CYS A N 1
ATOM 811 C CA . CYS A 1 101 ? -8.725 1.275 1.089 1.00 96.56 101 CYS A CA 1
ATOM 812 C C . CYS A 1 101 ? -9.930 1.958 0.427 1.00 96.56 101 CYS A C 1
ATOM 814 O O . CYS A 1 101 ? -10.934 1.300 0.163 1.00 96.56 101 CYS A O 1
ATOM 816 N N . GLU A 1 102 ? -9.865 3.269 0.186 1.00 95.12 102 GLU A N 1
ATOM 817 C CA . GLU A 1 102 ? -10.900 4.017 -0.533 1.00 95.12 102 GLU A CA 1
ATOM 818 C C . GLU A 1 102 ? -11.017 3.530 -1.981 1.00 95.12 102 GLU A C 1
ATOM 820 O O . GLU A 1 102 ? -12.107 3.135 -2.395 1.00 95.12 102 GLU A O 1
ATOM 825 N N . THR A 1 103 ? -9.898 3.450 -2.709 1.00 92.69 103 THR A N 1
ATOM 826 C CA . THR A 1 103 ? -9.875 2.898 -4.072 1.00 92.69 103 THR A CA 1
ATOM 827 C C . THR A 1 103 ? -10.392 1.453 -4.103 1.00 92.69 103 THR A C 1
ATOM 829 O O . THR A 1 103 ? -11.253 1.112 -4.914 1.00 92.69 103 THR A O 1
ATOM 832 N N . TRP A 1 104 ? -9.954 0.610 -3.163 1.00 92.88 104 TRP A N 1
ATOM 833 C CA . TRP A 1 104 ? -10.387 -0.788 -3.062 1.00 92.88 104 TRP A CA 1
ATOM 834 C C . TRP 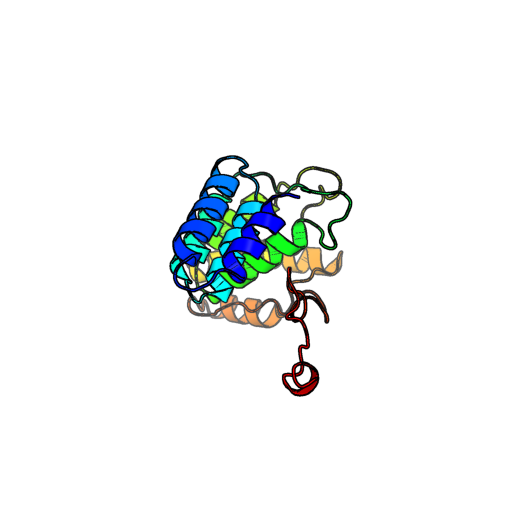A 1 104 ? -11.871 -0.951 -2.697 1.00 92.88 104 TRP A C 1
ATOM 836 O O . TRP A 1 104 ? -12.477 -1.980 -2.981 1.00 92.88 104 TRP A O 1
ATOM 846 N N . SER A 1 105 ? -12.500 0.071 -2.113 1.00 91.44 105 SER A N 1
ATOM 847 C CA . SER A 1 105 ? -13.932 0.038 -1.784 1.00 91.44 105 SER A CA 1
ATOM 848 C C . SER A 1 105 ? -14.842 0.219 -3.002 1.00 91.44 105 SER A C 1
ATOM 850 O O . SER A 1 105 ? -16.054 0.058 -2.869 1.00 91.44 105 SER A O 1
ATOM 852 N N . ASN A 1 106 ? -14.293 0.563 -4.171 1.00 86.56 106 ASN A N 1
ATOM 853 C CA . ASN A 1 106 ? -15.063 0.811 -5.390 1.00 86.56 106 ASN A CA 1
ATOM 854 C C . ASN A 1 106 ? -14.510 0.040 -6.610 1.00 86.56 106 ASN A C 1
ATOM 856 O O . ASN A 1 106 ? -14.144 0.662 -7.615 1.00 86.56 106 ASN A O 1
ATOM 860 N N . PRO A 1 107 ? -14.424 -1.303 -6.539 1.00 83.06 107 PRO A N 1
ATOM 861 C CA . PRO A 1 107 ? -13.923 -2.109 -7.647 1.00 83.06 107 PRO A CA 1
ATOM 862 C C . PRO A 1 107 ? -14.854 -2.017 -8.860 1.00 83.06 107 PRO A C 1
ATOM 864 O O . PRO A 1 107 ? -16.079 -1.983 -8.722 1.00 83.06 107 PRO A O 1
ATOM 867 N N . GLN A 1 108 ? -14.270 -2.007 -10.056 1.00 81.50 108 GLN A N 1
ATOM 868 C CA . GLN A 1 108 ? -15.003 -1.968 -11.322 1.00 81.50 108 GLN A CA 1
ATOM 869 C C . GLN A 1 108 ? -14.841 -3.294 -12.077 1.00 81.50 108 GLN A C 1
ATOM 871 O O . GLN A 1 108 ? -13.857 -4.015 -11.917 1.00 81.50 108 GLN A O 1
ATOM 876 N N . GLY A 1 109 ? -15.818 -3.629 -12.921 1.00 76.88 109 GLY A N 1
ATOM 877 C CA . GLY A 1 109 ? -15.778 -4.832 -13.757 1.00 76.88 109 GLY A CA 1
ATOM 878 C C . GLY A 1 109 ? -16.299 -6.101 -13.072 1.00 76.88 109 GLY A C 1
ATOM 879 O O . GLY A 1 109 ? -17.172 -6.055 -12.209 1.00 76.88 109 GLY A O 1
ATOM 880 N N . ILE A 1 110 ? -15.804 -7.263 -13.508 1.00 68.06 110 ILE A N 1
ATOM 881 C CA . ILE A 1 110 ? -16.355 -8.585 -13.149 1.00 68.06 110 ILE A CA 1
ATOM 882 C C . ILE A 1 110 ? -16.125 -8.998 -11.683 1.00 68.06 110 ILE A C 1
ATOM 884 O O . ILE A 1 110 ? -16.846 -9.853 -11.174 1.00 68.06 110 ILE A O 1
ATOM 888 N N . TYR A 1 111 ? -15.183 -8.360 -10.983 1.00 68.06 111 TYR A N 1
ATOM 889 C CA . TYR A 1 111 ? -14.923 -8.559 -9.552 1.00 68.06 111 TYR A CA 1
ATOM 890 C C . TYR A 1 111 ? -15.346 -7.337 -8.729 1.00 68.06 111 TYR A C 1
ATOM 892 O O . TYR A 1 111 ? -14.623 -6.886 -7.848 1.00 68.06 111 TYR A O 1
ATOM 900 N N . SER A 1 112 ? -16.545 -6.810 -8.981 1.00 72.56 112 SER A N 1
ATOM 901 C CA . SER A 1 112 ? -17.082 -5.620 -8.304 1.00 72.56 112 SER A CA 1
ATOM 902 C C . SER A 1 112 ? -17.521 -5.848 -6.844 1.00 72.56 112 SER A C 1
ATOM 904 O O . SER A 1 112 ? -18.359 -5.107 -6.327 1.00 72.56 112 SER A O 1
ATOM 906 N N . HIS A 1 113 ? -17.037 -6.897 -6.176 1.00 80.94 113 HIS A N 1
ATOM 907 C CA . HIS A 1 113 ? -17.375 -7.152 -4.778 1.00 80.94 113 HIS A CA 1
ATOM 908 C C . HIS A 1 113 ? -16.392 -6.420 -3.866 1.00 80.94 113 HIS A C 1
ATOM 910 O O . HIS A 1 113 ? -15.178 -6.499 -4.039 1.00 80.94 113 HIS A O 1
ATOM 916 N N . VAL A 1 114 ? -16.923 -5.710 -2.876 1.00 86.12 114 VAL A N 1
ATOM 917 C CA . VAL A 1 114 ? -16.107 -5.032 -1.867 1.00 86.12 114 VAL A CA 1
ATOM 918 C C . VAL A 1 114 ? -15.459 -6.089 -0.972 1.00 86.12 114 VAL A C 1
ATOM 920 O O . VAL A 1 114 ? -16.150 -6.971 -0.462 1.00 86.12 114 VAL A O 1
ATOM 923 N N . SER A 1 115 ? -14.138 -6.015 -0.791 1.00 90.00 115 SER A N 1
ATOM 924 C CA . SER A 1 115 ? -13.417 -6.976 0.048 1.00 90.00 115 SER A CA 1
ATOM 925 C C . SER A 1 115 ? -13.757 -6.804 1.531 1.00 90.00 115 SER A C 1
ATOM 927 O O . SER A 1 115 ? -13.767 -5.687 2.056 1.00 90.00 115 SER A O 1
ATOM 929 N N . SER A 1 116 ? -13.950 -7.926 2.230 1.00 91.94 116 SER A N 1
ATOM 930 C CA . SER A 1 116 ? -14.101 -7.974 3.690 1.00 91.94 116 SER A CA 1
ATOM 931 C C . SER A 1 116 ? -12.815 -7.623 4.450 1.00 91.94 116 SER A C 1
ATOM 933 O O . SER A 1 116 ? -12.863 -7.446 5.664 1.00 91.94 116 SER A O 1
ATOM 935 N N . ASP A 1 117 ? -11.671 -7.522 3.765 1.00 93.81 117 ASP A N 1
ATOM 936 C CA . ASP A 1 117 ? -10.381 -7.166 4.371 1.00 93.81 117 ASP A CA 1
ATOM 937 C C . ASP A 1 117 ? -10.216 -5.654 4.581 1.00 93.81 117 ASP A C 1
ATOM 939 O O . ASP A 1 117 ? -9.429 -5.223 5.424 1.00 93.81 117 ASP A O 1
ATOM 943 N N . ILE A 1 118 ? -10.972 -4.829 3.845 1.00 95.75 118 ILE A N 1
ATOM 944 C CA . ILE A 1 118 ? -10.850 -3.362 3.880 1.00 95.75 118 ILE A CA 1
ATOM 945 C C . ILE A 1 118 ? -11.008 -2.798 5.304 1.00 95.75 118 ILE A C 1
ATOM 947 O O . ILE A 1 118 ? -10.152 -2.006 5.714 1.00 95.75 118 ILE A O 1
ATOM 951 N N . PRO A 1 119 ? -12.024 -3.197 6.099 1.00 97.50 119 PRO A N 1
ATOM 952 C CA . PRO A 1 119 ? -12.152 -2.725 7.476 1.00 97.50 119 PRO A CA 1
ATOM 953 C C . PRO A 1 119 ? -10.925 -3.044 8.342 1.00 97.50 119 PRO A C 1
ATOM 955 O O . PRO A 1 119 ? -10.539 -2.228 9.174 1.00 97.50 119 PRO A O 1
ATOM 958 N N . VAL A 1 120 ? -10.246 -4.176 8.113 1.00 97.31 120 VAL A N 1
ATOM 959 C CA . VAL A 1 120 ? -9.050 -4.567 8.880 1.00 97.31 120 VAL A CA 1
ATOM 960 C C . VAL A 1 120 ? -7.896 -3.589 8.642 1.00 97.31 120 VAL A C 1
ATOM 962 O O . VAL A 1 120 ? -7.264 -3.109 9.587 1.00 97.31 120 VAL A O 1
ATOM 965 N N . PHE A 1 121 ? -7.649 -3.232 7.382 1.00 98.06 121 PHE A N 1
ATOM 966 C CA . PHE A 1 121 ? -6.618 -2.258 7.024 1.00 98.06 121 PHE A CA 1
ATOM 967 C C . PHE A 1 121 ? -6.962 -0.841 7.492 1.00 98.06 121 PHE A C 1
ATOM 969 O O . PHE A 1 121 ? -6.094 -0.137 8.015 1.00 98.06 121 PHE A O 1
ATOM 976 N N . ARG A 1 122 ? -8.233 -0.429 7.391 1.00 98.44 122 ARG A N 1
ATOM 977 C CA . ARG A 1 122 ? -8.686 0.861 7.935 1.00 98.44 122 ARG A CA 1
ATOM 978 C C . ARG A 1 122 ? -8.495 0.944 9.442 1.00 98.44 122 ARG A C 1
ATOM 980 O O . ARG A 1 122 ? -8.033 1.971 9.932 1.00 98.44 122 ARG A O 1
ATOM 987 N N . THR A 1 123 ? -8.779 -0.133 10.174 1.00 98.38 123 THR A N 1
ATOM 988 C CA . THR A 1 123 ? -8.482 -0.215 11.605 1.00 98.38 123 THR A CA 1
ATOM 989 C C . THR A 1 123 ? -7.011 0.070 11.894 1.00 98.38 123 THR A C 1
ATOM 991 O O . THR A 1 123 ? -6.719 0.894 12.762 1.00 98.38 123 THR A O 1
ATOM 994 N N . ALA A 1 124 ? -6.091 -0.582 11.175 1.00 98.19 124 ALA A N 1
ATOM 995 C CA . ALA A 1 124 ? -4.657 -0.370 11.355 1.00 98.19 124 ALA A CA 1
ATOM 996 C C . ALA A 1 124 ? -4.255 1.088 11.075 1.00 98.19 124 ALA A C 1
ATOM 998 O O . ALA A 1 124 ? -3.547 1.695 11.881 1.00 98.19 124 ALA A O 1
ATOM 999 N N . ALA A 1 125 ? -4.766 1.674 9.989 1.00 98.50 125 ALA A N 1
ATOM 1000 C CA . ALA A 1 125 ? -4.487 3.060 9.629 1.00 98.50 125 ALA A CA 1
ATOM 1001 C C . ALA A 1 125 ? -4.999 4.059 10.680 1.00 98.50 125 ALA A C 1
ATOM 1003 O O . ALA A 1 125 ? -4.236 4.882 11.186 1.00 98.50 125 ALA A O 1
ATOM 1004 N N . PHE A 1 126 ? -6.278 3.959 11.061 1.00 98.62 126 PHE A N 1
ATOM 1005 C CA . PHE A 1 126 ? -6.881 4.841 12.062 1.00 98.62 126 PHE A CA 1
ATOM 1006 C C . PHE A 1 126 ? -6.172 4.739 13.413 1.00 98.62 126 PHE A C 1
ATOM 1008 O O . PHE A 1 126 ? -5.939 5.751 14.074 1.00 98.62 126 PHE A O 1
ATOM 1015 N N . MET A 1 127 ? -5.755 3.536 13.808 1.00 97.94 127 MET A N 1
ATOM 1016 C CA . MET A 1 127 ? -4.991 3.338 15.034 1.00 97.94 127 MET A CA 1
ATOM 1017 C C . MET A 1 127 ? -3.627 4.051 14.988 1.00 97.94 127 MET A C 1
ATOM 1019 O O . MET A 1 127 ? -3.287 4.748 15.944 1.00 97.94 127 MET A O 1
ATOM 1023 N N . GLN A 1 128 ? -2.871 3.947 13.888 1.00 97.81 128 GLN A N 1
ATOM 1024 C CA . GLN A 1 128 ? -1.589 4.655 13.726 1.00 97.81 128 GLN A CA 1
ATOM 1025 C C . GLN A 1 128 ? -1.767 6.187 13.758 1.00 97.81 128 GLN A C 1
ATOM 1027 O O . GLN A 1 128 ? -0.997 6.908 14.408 1.00 97.81 128 GLN A O 1
ATOM 1032 N N . LEU A 1 129 ? -2.858 6.688 13.169 1.00 98.31 129 LEU A N 1
ATOM 1033 C CA . LEU A 1 129 ? -3.251 8.103 13.223 1.00 98.31 129 LEU A CA 1
ATOM 1034 C C . LEU A 1 129 ? -3.710 8.564 14.619 1.00 98.31 129 LEU A C 1
ATOM 1036 O O . LEU A 1 129 ? -3.808 9.763 14.870 1.00 98.31 129 LEU A O 1
ATOM 1040 N N . GLY A 1 130 ? -3.953 7.642 15.557 1.00 97.81 130 GLY A N 1
ATOM 1041 C CA . GLY A 1 130 ? -4.493 7.941 16.889 1.00 97.81 130 GLY A CA 1
ATOM 1042 C C . GLY A 1 130 ? -6.010 8.168 16.912 1.00 97.81 130 GLY A C 1
ATOM 1043 O O . GLY A 1 130 ? -6.551 8.631 17.916 1.00 97.81 130 GLY A O 1
ATOM 1044 N N . GLN A 1 131 ? -6.703 7.828 15.827 1.00 98.31 131 GLN A N 1
ATOM 1045 C CA . GLN A 1 131 ? -8.158 7.878 15.672 1.00 98.31 131 GLN A CA 1
ATOM 1046 C C . GLN A 1 131 ? -8.782 6.583 16.216 1.00 98.31 131 GLN A C 1
ATOM 1048 O O . GLN A 1 131 ? -9.250 5.713 15.482 1.00 98.31 131 GLN A O 1
ATOM 1053 N N . PHE A 1 132 ? -8.699 6.387 17.535 1.00 97.88 132 PHE A N 1
ATOM 1054 C CA . PHE A 1 132 ? -9.029 5.096 18.151 1.00 97.88 132 PHE A CA 1
ATOM 1055 C C . PHE A 1 132 ? -10.516 4.743 18.129 1.00 97.88 132 PHE A C 1
ATOM 1057 O O . PHE A 1 132 ? -10.849 3.560 18.155 1.00 97.88 132 PHE A O 1
ATOM 1064 N N . GLU A 1 133 ? -11.417 5.724 18.111 1.00 97.88 133 GLU A N 1
ATOM 1065 C CA . GLU A 1 133 ? -12.854 5.438 18.049 1.00 97.88 133 GLU A CA 1
ATOM 1066 C C . GLU A 1 133 ? -13.247 4.941 16.654 1.00 97.88 133 GLU A C 1
ATOM 1068 O O . GLU A 1 133 ? -13.955 3.941 16.531 1.00 97.88 133 GLU A O 1
ATOM 1073 N N . GLU A 1 134 ? -12.687 5.549 15.610 1.00 98.44 134 GLU A N 1
ATOM 1074 C CA . GLU A 1 134 ? -12.786 5.098 14.225 1.00 98.44 134 GLU A CA 1
ATOM 1075 C C . GLU A 1 134 ? -12.148 3.714 14.050 1.00 98.44 134 GLU A C 1
ATOM 1077 O O . GLU A 1 134 ? -12.772 2.811 13.489 1.00 98.44 134 GLU A O 1
ATOM 1082 N N . ALA A 1 135 ? -10.957 3.492 14.620 1.00 98.19 135 ALA A N 1
ATOM 1083 C CA . ALA A 1 135 ? -10.292 2.190 14.585 1.00 98.19 135 ALA A CA 1
ATOM 1084 C C . ALA A 1 135 ? -11.149 1.082 15.221 1.00 98.19 135 ALA A C 1
ATOM 1086 O O . ALA A 1 135 ? -11.286 0.001 14.647 1.00 98.19 135 ALA A O 1
ATOM 1087 N N . LYS A 1 136 ? -11.769 1.347 16.383 1.00 98.19 136 LYS A N 1
ATOM 1088 C CA . LYS A 1 136 ? -12.683 0.407 17.059 1.00 98.19 136 LYS A CA 1
ATOM 1089 C C . LYS A 1 136 ? -13.954 0.144 16.253 1.00 98.19 136 LYS A C 1
ATOM 1091 O O . LYS A 1 136 ? -14.473 -0.971 16.309 1.00 98.19 136 LYS A O 1
ATOM 1096 N N . ALA A 1 137 ? -14.482 1.155 15.564 1.00 98.12 137 ALA A N 1
ATOM 1097 C CA . ALA A 1 137 ? -15.659 1.006 14.717 1.00 98.12 137 ALA A CA 1
ATOM 1098 C C . ALA A 1 137 ? -15.360 0.077 13.532 1.00 98.12 137 ALA A C 1
ATOM 1100 O O . ALA A 1 137 ? -16.056 -0.921 13.360 1.00 98.12 137 ALA A O 1
ATOM 1101 N N . GLU A 1 138 ? -14.276 0.335 12.797 1.00 97.94 138 GLU A N 1
ATOM 1102 C CA . GLU A 1 138 ? -13.838 -0.524 11.688 1.00 97.94 138 GLU A CA 1
ATOM 1103 C C . GLU A 1 138 ? -13.464 -1.935 12.165 1.00 97.94 138 GLU A C 1
ATOM 1105 O O . GLU A 1 138 ? -13.818 -2.921 11.522 1.00 97.94 138 GLU A O 1
ATOM 1110 N N . TYR A 1 139 ? -12.856 -2.065 13.351 1.00 97.06 139 TYR A N 1
ATOM 1111 C CA . TYR A 1 139 ? -12.488 -3.373 13.902 1.00 97.06 139 TYR A CA 1
ATOM 1112 C C . TYR A 1 139 ? -13.724 -4.232 14.184 1.00 97.06 139 TYR A C 1
ATOM 1114 O O . TYR A 1 139 ? -13.713 -5.446 13.983 1.00 97.06 139 TYR A O 1
ATOM 1122 N N . ARG A 1 140 ? -14.817 -3.603 14.631 1.00 96.56 140 ARG A N 1
ATOM 1123 C CA . ARG A 1 140 ? -16.098 -4.283 14.831 1.00 96.56 140 ARG A CA 1
ATOM 1124 C C . ARG A 1 140 ? -16.685 -4.751 13.505 1.00 96.56 140 ARG A C 1
ATOM 1126 O O . ARG A 1 140 ? -17.076 -5.910 13.419 1.00 96.56 140 ARG A O 1
ATOM 1133 N N . THR A 1 141 ? -16.684 -3.889 12.488 1.00 95.81 141 THR A N 1
ATOM 1134 C CA . THR A 1 141 ? -17.111 -4.249 11.128 1.00 95.81 141 THR A CA 1
ATOM 1135 C C . THR A 1 141 ? -16.307 -5.439 10.607 1.00 95.81 141 THR A C 1
ATOM 1137 O O . THR A 1 141 ? -16.888 -6.425 10.163 1.00 95.81 141 THR A O 1
ATOM 1140 N N . ALA A 1 142 ? -14.979 -5.401 10.743 1.00 94.56 142 ALA A N 1
ATOM 1141 C CA . ALA A 1 142 ? -14.099 -6.496 10.352 1.00 94.56 142 ALA A CA 1
ATOM 1142 C C . ALA A 1 142 ? -14.454 -7.812 11.065 1.00 94.56 142 ALA A C 1
ATOM 1144 O O . ALA A 1 142 ? -14.499 -8.874 10.449 1.00 94.56 142 ALA A O 1
ATOM 1145 N N . PHE A 1 143 ? -14.719 -7.751 12.373 1.00 92.75 143 PHE A N 1
ATOM 1146 C CA . PHE A 1 143 ? -15.055 -8.928 13.172 1.00 92.75 143 PHE A CA 1
ATOM 1147 C C . PHE A 1 143 ? -16.413 -9.532 12.778 1.00 92.75 143 PHE A C 1
ATOM 1149 O O . PHE A 1 143 ? -16.552 -10.753 12.713 1.00 92.75 143 PHE A O 1
ATOM 1156 N N . GLU A 1 144 ? -17.405 -8.689 12.488 1.00 92.56 144 GLU A N 1
ATOM 1157 C CA . GLU A 1 144 ? -18.720 -9.117 12.000 1.00 92.56 144 GLU A CA 1
ATOM 1158 C C . GLU A 1 144 ? -18.627 -9.769 10.611 1.00 92.56 144 GLU A C 1
ATOM 1160 O O . GLU A 1 144 ? -19.210 -10.834 10.394 1.00 92.56 144 GLU A O 1
ATOM 1165 N N . GLU A 1 145 ? -17.853 -9.179 9.696 1.00 89.12 145 GLU A N 1
ATOM 1166 C CA . GLU A 1 145 ? -17.642 -9.712 8.345 1.00 89.12 145 GLU A CA 1
ATOM 1167 C C . GLU A 1 145 ? -16.842 -11.020 8.351 1.00 89.12 145 GLU A C 1
ATOM 1169 O O . GLU A 1 145 ? -17.203 -11.952 7.632 1.00 89.12 145 GLU A O 1
ATOM 1174 N N . ARG A 1 146 ? -15.848 -11.168 9.239 1.00 85.25 146 ARG A N 1
ATOM 1175 C CA . ARG A 1 146 ? -15.098 -12.428 9.414 1.00 85.25 146 ARG A CA 1
ATOM 1176 C C . ARG A 1 146 ? -16.001 -13.608 9.787 1.00 85.25 146 ARG A C 1
ATOM 1178 O O . ARG A 1 146 ? -15.715 -14.749 9.430 1.00 85.25 146 ARG A O 1
ATOM 1185 N N . GLY A 1 147 ? -17.101 -13.349 10.499 1.00 80.75 147 GLY A N 1
ATOM 1186 C CA . GLY A 1 147 ? -18.106 -14.363 10.827 1.00 80.75 147 GLY A CA 1
ATOM 1187 C C . GLY A 1 147 ? -18.943 -14.827 9.627 1.00 80.75 147 GLY A C 1
ATOM 1188 O O . GLY A 1 147 ? -19.563 -15.888 9.696 1.00 80.75 147 GLY A O 1
ATOM 1189 N N . ARG A 1 148 ? -18.968 -14.051 8.535 1.00 85.62 148 ARG A N 1
ATOM 1190 C CA . ARG A 1 148 ? -19.737 -14.327 7.309 1.00 85.62 148 ARG A CA 1
ATOM 1191 C C . ARG A 1 148 ? -18.856 -14.862 6.186 1.00 85.62 148 ARG A C 1
ATOM 1193 O O . ARG A 1 148 ? -19.245 -15.803 5.495 1.00 85.62 148 ARG A O 1
ATOM 1200 N N . HIS A 1 149 ? -17.677 -14.272 6.022 1.00 80.69 149 HIS A N 1
ATOM 1201 C CA . HIS A 1 149 ? -16.747 -14.541 4.938 1.00 80.69 149 HIS A CA 1
ATOM 1202 C C . HIS A 1 149 ? -15.323 -14.641 5.480 1.0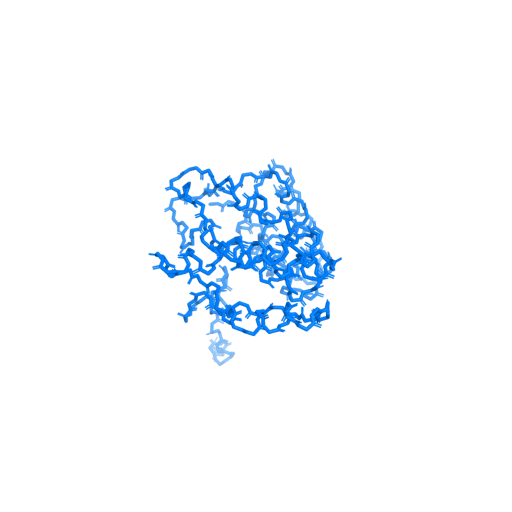0 80.69 149 HIS A C 1
ATOM 1204 O O . HIS A 1 149 ? -14.898 -13.860 6.329 1.00 80.69 149 HIS A O 1
ATOM 1210 N N . ARG A 1 150 ? -14.558 -15.611 4.975 1.00 79.06 150 ARG A N 1
ATOM 1211 C CA . ARG A 1 150 ? -13.134 -15.701 5.288 1.00 79.06 150 ARG A CA 1
ATOM 1212 C C . ARG A 1 150 ? -12.378 -14.724 4.385 1.00 79.06 150 ARG A C 1
ATOM 1214 O O . ARG A 1 150 ? -12.221 -15.010 3.203 1.00 79.06 150 ARG A O 1
ATOM 1221 N N . GLY A 1 151 ? -11.946 -13.600 4.953 1.00 83.94 151 GLY A N 1
ATOM 1222 C CA . GLY A 1 151 ? -10.997 -12.681 4.322 1.00 83.94 151 GLY A CA 1
ATOM 1223 C C . GLY A 1 151 ? -9.570 -13.236 4.295 1.00 83.94 151 GLY A C 1
ATOM 1224 O O . GLY A 1 151 ? -9.289 -14.288 4.884 1.00 83.94 151 GLY A O 1
ATOM 1225 N N . TRP A 1 152 ? -8.678 -12.526 3.612 1.00 89.00 152 TRP A N 1
ATOM 1226 C CA . TRP A 1 152 ? -7.248 -12.828 3.575 1.00 89.00 152 TRP A CA 1
ATOM 1227 C C . TRP A 1 152 ? -6.480 -12.226 4.753 1.00 89.00 152 TRP A C 1
ATOM 1229 O O . TRP A 1 152 ? -5.445 -12.763 5.138 1.00 89.00 152 TRP A O 1
ATOM 1239 N N . ALA A 1 153 ? -6.971 -11.128 5.334 1.00 90.19 153 ALA A N 1
ATOM 1240 C CA . ALA A 1 153 ? -6.298 -10.432 6.422 1.00 90.19 153 ALA A CA 1
ATOM 1241 C C . ALA A 1 153 ? -6.440 -11.209 7.744 1.00 90.19 153 ALA A C 1
ATOM 1243 O O . ALA A 1 153 ? -7.524 -11.307 8.325 1.00 90.19 153 ALA A O 1
ATOM 1244 N N . ASP A 1 154 ? -5.332 -11.765 8.233 1.00 90.50 154 ASP A N 1
ATOM 1245 C CA . ASP A 1 154 ? -5.254 -12.524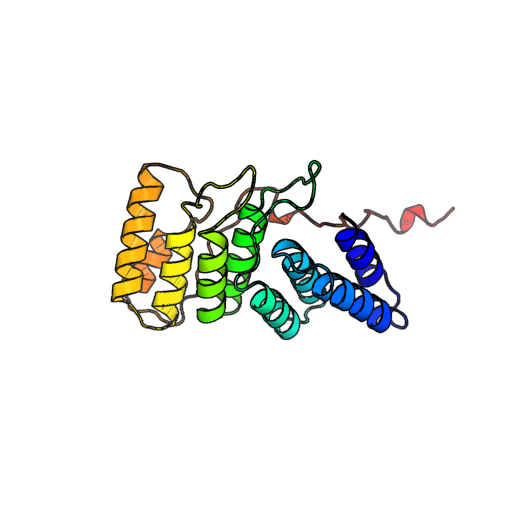 9.483 1.00 90.50 154 ASP A CA 1
ATOM 1246 C C . ASP A 1 154 ? -4.684 -11.679 10.639 1.00 90.50 154 ASP A C 1
ATOM 1248 O O . ASP A 1 154 ? -4.574 -10.459 10.555 1.00 90.50 154 ASP A O 1
ATOM 1252 N N . ASN A 1 155 ? -4.344 -12.294 11.773 1.00 92.81 155 ASN A N 1
ATOM 1253 C CA . ASN A 1 155 ? -3.745 -11.630 12.936 1.00 92.81 155 ASN A CA 1
ATOM 1254 C C . ASN A 1 155 ? -4.603 -10.491 13.521 1.00 92.81 155 ASN A C 1
ATOM 1256 O O . ASN A 1 155 ? -4.099 -9.611 14.217 1.00 92.81 155 ASN A O 1
ATOM 1260 N N . MET A 1 156 ? -5.918 -10.505 13.296 1.00 94.06 156 ME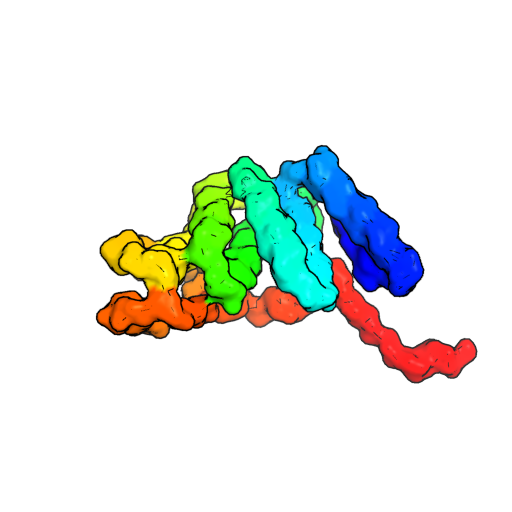T A N 1
ATOM 1261 C CA . MET A 1 156 ? -6.818 -9.487 13.848 1.00 94.06 156 MET A CA 1
ATOM 1262 C C . MET A 1 156 ? -6.779 -9.430 15.380 1.00 94.06 156 MET A C 1
ATOM 1264 O O . MET A 1 156 ? -6.929 -8.356 15.954 1.00 94.06 156 MET A O 1
ATOM 1268 N N . ASP A 1 157 ? -6.522 -10.553 16.054 1.00 94.31 157 ASP A N 1
ATOM 1269 C CA . ASP A 1 157 ? -6.447 -10.586 17.517 1.00 94.31 157 ASP A CA 1
ATOM 1270 C C . ASP A 1 157 ? -5.291 -9.725 18.053 1.00 94.31 157 ASP A C 1
ATOM 1272 O O . ASP A 1 157 ? -5.438 -9.062 19.084 1.00 94.31 157 ASP A O 1
ATOM 1276 N N . THR A 1 158 ? -4.148 -9.684 17.356 1.00 95.81 158 THR A N 1
ATOM 1277 C CA . THR A 1 158 ? -3.013 -8.835 17.755 1.00 95.81 158 THR A CA 1
ATOM 1278 C C . THR A 1 158 ? -3.306 -7.364 17.471 1.00 95.81 158 THR A C 1
ATOM 1280 O O . THR A 1 158 ? -3.014 -6.516 18.316 1.00 95.81 158 THR A O 1
ATOM 1283 N N . LEU A 1 159 ? -3.983 -7.067 16.357 1.00 96.06 159 LEU A N 1
ATOM 1284 C CA . LEU A 1 159 ? -4.482 -5.727 16.050 1.00 96.06 159 LEU A CA 1
ATOM 1285 C C . LEU A 1 159 ? -5.474 -5.237 17.122 1.00 96.06 159 LEU A C 1
ATOM 1287 O O . LEU A 1 159 ? -5.339 -4.127 17.631 1.00 96.06 159 LEU A O 1
ATOM 1291 N N . GLY A 1 160 ? -6.411 -6.082 17.559 1.00 96.25 160 GLY A N 1
ATOM 1292 C CA . GLY A 1 160 ? -7.351 -5.774 18.641 1.00 96.25 160 GLY A CA 1
ATOM 1293 C C . GLY A 1 160 ? -6.662 -5.465 19.977 1.00 96.25 160 GLY A C 1
ATOM 1294 O O . GLY A 1 160 ? -7.053 -4.538 20.699 1.00 96.25 160 GLY A O 1
ATOM 1295 N N . GLN A 1 161 ? -5.594 -6.198 20.306 1.00 97.19 161 GLN A N 1
ATOM 1296 C CA . GLN A 1 161 ? -4.765 -5.902 21.477 1.00 97.19 161 GLN A CA 1
ATOM 1297 C C . GLN A 1 161 ? -4.039 -4.557 21.349 1.00 97.19 161 GLN A C 1
ATOM 1299 O O . GLN A 1 161 ? -3.981 -3.815 22.333 1.00 97.19 161 GLN A O 1
ATOM 1304 N N . ALA A 1 162 ? -3.510 -4.231 20.167 1.00 97.12 162 ALA A N 1
ATOM 1305 C CA . ALA A 1 162 ? -2.850 -2.954 19.903 1.00 97.12 162 ALA A CA 1
ATOM 1306 C C . ALA A 1 162 ? -3.825 -1.772 20.060 1.00 97.12 162 ALA A C 1
ATOM 1308 O O . ALA A 1 162 ? -3.526 -0.827 20.791 1.00 97.12 162 ALA A O 1
ATOM 1309 N N . ILE A 1 163 ? -5.043 -1.877 19.512 1.00 96.75 163 ILE A N 1
ATOM 1310 C CA . ILE A 1 163 ? -6.112 -0.875 19.691 1.00 96.75 163 ILE A CA 1
ATOM 1311 C C . ILE A 1 163 ? -6.441 -0.681 21.173 1.00 96.75 163 ILE A C 1
ATOM 1313 O O . ILE A 1 163 ? -6.563 0.449 21.646 1.00 96.75 163 ILE A O 1
ATOM 1317 N N . SER A 1 164 ? -6.569 -1.778 21.927 1.00 95.75 164 SER A N 1
ATOM 1318 C CA . SER A 1 164 ? -6.900 -1.732 23.360 1.00 95.75 164 SER A CA 1
ATOM 1319 C C . SER A 1 164 ? -5.826 -1.014 24.179 1.00 95.75 164 SER A C 1
ATOM 1321 O O . SER A 1 164 ? -6.136 -0.331 25.154 1.00 95.75 164 SER A O 1
ATOM 1323 N N . LYS A 1 165 ? -4.564 -1.151 23.764 1.00 97.50 165 LYS A N 1
ATOM 1324 C CA . LYS A 1 165 ? -3.403 -0.469 24.349 1.00 97.50 165 LYS A CA 1
ATOM 1325 C C . LYS A 1 165 ? -3.179 0.938 23.795 1.00 97.50 165 LYS A C 1
ATOM 1327 O O . LYS A 1 165 ? -2.306 1.631 24.307 1.00 97.50 165 LYS A O 1
ATOM 1332 N N . GLN A 1 166 ? -3.950 1.352 22.788 1.00 97.12 166 GLN A N 1
ATOM 1333 C CA . GLN A 1 166 ? -3.743 2.593 22.043 1.00 97.12 166 GLN A CA 1
ATOM 1334 C C . GLN A 1 166 ? -2.327 2.696 21.448 1.00 97.12 166 GLN A C 1
ATOM 1336 O O . GLN A 1 166 ? -1.704 3.759 21.440 1.00 97.12 166 GLN A O 1
ATOM 1341 N N . ASP A 1 167 ? -1.802 1.566 20.972 1.00 97.31 167 ASP A N 1
ATOM 1342 C CA . ASP A 1 167 ? -0.441 1.464 20.461 1.00 97.31 167 ASP A CA 1
ATOM 1343 C C . ASP A 1 167 ? -0.342 1.997 19.025 1.00 97.31 167 ASP A C 1
ATOM 1345 O O . ASP A 1 167 ? -0.643 1.306 18.053 1.00 97.31 167 ASP A O 1
ATOM 1349 N N . ARG A 1 168 ? 0.087 3.254 18.895 1.00 97.12 168 ARG A N 1
ATOM 1350 C CA . ARG A 1 168 ? 0.238 3.935 17.600 1.00 97.12 168 ARG A CA 1
ATOM 1351 C C . ARG A 1 168 ? 1.452 3.468 16.803 1.00 97.12 168 ARG A C 1
ATOM 1353 O O . ARG A 1 168 ? 1.545 3.799 15.626 1.00 97.12 168 ARG A O 1
ATOM 1360 N N . THR A 1 169 ? 2.400 2.774 17.433 1.00 96.94 169 THR A N 1
ATOM 1361 C CA . THR A 1 169 ? 3.628 2.313 16.767 1.00 96.94 169 THR A CA 1
ATOM 1362 C C . THR A 1 169 ? 3.509 0.874 16.283 1.00 96.94 169 THR A C 1
ATOM 1364 O O . THR A 1 169 ? 4.405 0.380 15.600 1.00 96.94 169 THR A O 1
ATOM 1367 N N . PHE A 1 170 ? 2.396 0.203 16.593 1.00 97.00 170 PHE A N 1
ATOM 1368 C CA . PHE A 1 170 ? 2.122 -1.131 16.096 1.00 97.00 170 PHE A CA 1
ATOM 1369 C C . PHE A 1 170 ? 2.014 -1.137 14.566 1.00 97.00 170 PHE A C 1
ATOM 1371 O O . PHE A 1 170 ? 1.211 -0.422 13.957 1.00 97.00 170 PHE A O 1
ATOM 1378 N N . ILE A 1 171 ? 2.820 -1.997 13.950 1.00 96.62 171 ILE A N 1
ATOM 1379 C CA . ILE A 1 171 ? 2.784 -2.283 12.520 1.00 96.62 171 ILE A CA 1
ATOM 1380 C C . ILE A 1 171 ? 1.951 -3.545 12.335 1.00 96.62 171 ILE A C 1
ATOM 1382 O O . ILE A 1 171 ? 2.339 -4.632 12.764 1.00 96.62 171 ILE A O 1
ATOM 1386 N N . TYR A 1 172 ? 0.787 -3.390 11.713 1.00 96.62 172 TYR A N 1
ATOM 1387 C CA . TYR A 1 172 ? -0.082 -4.518 11.422 1.00 96.62 172 TYR A CA 1
ATOM 1388 C C . TYR A 1 172 ? 0.498 -5.374 10.291 1.00 96.62 172 TYR A C 1
ATOM 1390 O O . TYR A 1 172 ? 0.843 -4.864 9.228 1.00 96.62 172 TYR A O 1
ATOM 1398 N N . ALA A 1 173 ? 0.588 -6.680 10.537 1.00 94.19 173 ALA A N 1
ATOM 1399 C CA . ALA A 1 173 ? 1.028 -7.675 9.571 1.00 94.19 173 ALA A CA 1
ATOM 1400 C C . ALA A 1 173 ? -0.147 -8.627 9.277 1.00 94.19 173 ALA A C 1
ATOM 1402 O O . ALA A 1 173 ? -0.409 -9.523 10.087 1.00 94.19 173 ALA A O 1
ATOM 1403 N N . PRO A 1 174 ? -0.858 -8.461 8.146 1.00 90.50 174 PRO A N 1
ATOM 1404 C CA . PRO A 1 174 ? -2.061 -9.237 7.828 1.00 90.50 174 PRO A CA 1
ATOM 1405 C C . PRO A 1 174 ? -1.780 -10.704 7.476 1.00 90.50 174 PRO A C 1
ATOM 1407 O O . PRO A 1 174 ? -2.713 -11.475 7.294 1.00 90.50 174 PRO A O 1
ATOM 1410 N N . GLY A 1 175 ? -0.509 -11.107 7.396 1.00 85.25 175 GLY A N 1
ATOM 1411 C CA . GLY A 1 175 ? -0.117 -12.417 6.885 1.00 85.25 175 GLY A CA 1
ATOM 1412 C C . GLY A 1 175 ? -0.060 -12.440 5.357 1.00 85.25 175 GLY A C 1
ATOM 1413 O O . GLY A 1 175 ? -0.234 -11.417 4.696 1.00 85.25 175 GLY A O 1
ATOM 1414 N N . LEU A 1 176 ? 0.241 -13.613 4.802 1.00 72.62 176 LEU A N 1
ATOM 1415 C CA . LEU A 1 176 ? 0.217 -13.826 3.358 1.00 72.62 176 LEU A CA 1
ATOM 1416 C C . LEU A 1 176 ? -1.194 -14.267 2.947 1.00 72.62 176 LEU A C 1
ATOM 1418 O O . LEU A 1 176 ? -1.750 -15.152 3.600 1.00 72.62 176 LEU A O 1
ATOM 1422 N N . PRO A 1 177 ? -1.764 -13.706 1.868 1.00 58.16 177 PRO A N 1
ATOM 1423 C CA . PRO A 1 177 ? -3.136 -14.008 1.465 1.00 58.16 177 PRO A CA 1
ATOM 1424 C C . PRO A 1 177 ? -3.322 -15.479 1.034 1.00 58.16 177 PRO A C 1
ATOM 1426 O O . PRO A 1 177 ? -4.444 -15.979 1.099 1.00 58.16 177 PRO A O 1
ATOM 1429 N N . TYR A 1 178 ? -2.246 -16.195 0.658 1.00 58.66 178 TYR A N 1
ATOM 1430 C CA . TYR A 1 178 ? -2.162 -17.666 0.548 1.00 58.66 178 TYR A CA 1
ATOM 1431 C C . TYR A 1 178 ? -0.703 -18.148 0.351 1.00 58.66 178 TYR A C 1
ATOM 1433 O O . TYR A 1 178 ? 0.153 -17.381 -0.100 1.00 58.66 178 TYR A O 1
ATOM 1441 N N . GLU A 1 179 ? -0.418 -19.424 0.663 1.00 45.94 179 GLU A N 1
ATOM 1442 C CA . GLU A 1 179 ? 0.821 -20.135 0.280 1.00 45.94 179 GLU A CA 1
ATOM 1443 C C . GLU A 1 179 ? 0.945 -20.120 -1.257 1.00 45.94 179 GLU A C 1
ATOM 1445 O O . GLU A 1 179 ? 0.218 -20.827 -1.948 1.00 45.94 179 GLU A O 1
ATOM 1450 N N . GLY A 1 180 ? 1.778 -19.233 -1.803 1.00 51.03 180 GLY A N 1
ATOM 1451 C CA . GLY A 1 180 ? 1.945 -19.019 -3.248 1.00 51.03 180 GLY A CA 1
ATOM 1452 C C . GLY A 1 180 ? 1.940 -17.543 -3.659 1.00 51.03 180 GLY A C 1
ATOM 1453 O O . GLY A 1 180 ? 2.529 -17.185 -4.672 1.00 51.03 180 GLY A O 1
ATOM 1454 N N . PHE A 1 181 ? 1.358 -16.652 -2.849 1.00 54.75 181 PHE A N 1
ATOM 1455 C CA . PHE A 1 181 ? 1.412 -15.207 -3.107 1.00 54.75 181 PHE A CA 1
ATOM 1456 C C . PHE A 1 181 ? 2.819 -14.638 -2.905 1.00 54.75 181 PHE A C 1
ATOM 1458 O O . PHE A 1 181 ? 3.287 -13.834 -3.699 1.00 54.75 181 PHE A O 1
ATOM 1465 N N . GLY A 1 182 ? 3.517 -15.100 -1.861 1.00 51.81 182 GLY A N 1
ATOM 1466 C CA . GLY A 1 182 ? 4.912 -14.726 -1.603 1.00 51.81 182 GLY A CA 1
ATOM 1467 C C . GLY A 1 182 ? 5.911 -15.309 -2.609 1.00 51.81 182 GLY A C 1
ATOM 1468 O O . GLY A 1 182 ? 7.066 -14.899 -2.612 1.00 51.81 182 GLY A O 1
ATOM 1469 N N . GLU A 1 183 ? 5.476 -16.252 -3.449 1.00 55.66 183 GLU A N 1
ATOM 1470 C CA . GLU A 1 183 ? 6.286 -16.870 -4.508 1.00 55.66 183 GLU A CA 1
ATOM 1471 C C . GLU A 1 183 ? 5.993 -16.267 -5.888 1.00 55.66 183 GLU A C 1
ATOM 1473 O O . GLU A 1 183 ? 6.711 -16.535 -6.852 1.00 55.66 183 GLU A O 1
ATOM 1478 N N . PHE A 1 184 ? 4.945 -15.446 -6.006 1.00 61.62 184 PHE A N 1
ATOM 1479 C CA . PHE A 1 184 ? 4.600 -14.815 -7.266 1.00 61.62 184 PHE A CA 1
ATOM 1480 C C . PHE A 1 184 ? 5.592 -13.702 -7.589 1.00 61.62 184 PHE A C 1
ATOM 1482 O O . PHE A 1 184 ? 5.711 -12.707 -6.878 1.00 61.62 184 PHE A O 1
ATOM 1489 N N . SER A 1 185 ? 6.253 -13.860 -8.726 1.00 62.75 185 SER A N 1
ATOM 1490 C CA . SER A 1 185 ? 6.960 -12.788 -9.404 1.00 62.75 185 SER A CA 1
ATOM 1491 C C . SER A 1 185 ? 6.310 -12.608 -10.775 1.00 62.75 185 SER A C 1
ATOM 1493 O O . SER A 1 185 ? 6.131 -13.616 -11.467 1.00 62.75 185 SER A O 1
ATOM 1495 N N . PRO A 1 186 ? 6.004 -11.369 -11.214 1.00 60.81 186 PRO A N 1
ATOM 1496 C CA . PRO A 1 186 ? 5.595 -11.095 -12.594 1.00 60.81 186 PRO A CA 1
ATOM 1497 C C . PRO A 1 186 ? 6.582 -11.691 -13.605 1.00 60.81 186 PRO A C 1
ATOM 1499 O O . PRO A 1 186 ? 6.194 -12.113 -14.691 1.00 60.81 186 PRO A O 1
ATOM 1502 N N . PHE A 1 187 ? 7.854 -11.778 -13.204 1.00 62.62 187 PHE A N 1
ATOM 1503 C CA . PHE A 1 187 ? 8.905 -12.476 -13.924 1.00 62.62 187 PHE A CA 1
ATOM 1504 C C . PHE A 1 187 ? 9.674 -13.376 -12.948 1.00 62.62 187 PHE A C 1
ATOM 1506 O O . PHE A 1 187 ? 10.589 -12.894 -12.266 1.00 62.62 187 PHE A O 1
ATOM 1513 N N . PRO A 1 188 ? 9.305 -14.663 -12.790 1.00 60.84 188 PRO A N 1
ATOM 1514 C CA . PRO A 1 188 ? 10.089 -15.575 -11.966 1.00 60.84 188 PRO A CA 1
ATOM 1515 C C . PRO A 1 188 ? 11.524 -15.569 -12.485 1.00 60.84 188 PRO A C 1
ATOM 1517 O O . PRO A 1 188 ? 11.751 -15.629 -13.697 1.00 60.84 188 PRO A O 1
ATOM 1520 N N . ARG A 1 189 ? 12.499 -15.432 -11.577 1.00 54.91 189 ARG A N 1
ATOM 1521 C CA . ARG A 1 189 ? 13.905 -15.496 -11.976 1.00 54.91 189 ARG A CA 1
ATOM 1522 C C . ARG A 1 189 ? 14.097 -16.848 -12.652 1.00 54.91 189 ARG A C 1
ATOM 1524 O O . ARG A 1 189 ? 13.791 -17.856 -12.017 1.00 54.91 189 ARG A O 1
ATOM 1531 N N . PRO A 1 190 ? 14.547 -16.896 -13.913 1.00 53.22 190 PRO A N 1
ATOM 1532 C CA . PRO A 1 190 ? 14.846 -18.176 -14.512 1.00 53.22 190 PRO A CA 1
ATOM 1533 C C . PRO A 1 190 ? 15.891 -18.865 -13.632 1.00 53.22 190 PRO A C 1
ATOM 1535 O O . PRO A 1 190 ? 16.886 -18.243 -13.247 1.00 53.22 190 PRO A O 1
ATOM 1538 N N . GLU A 1 191 ? 15.636 -20.123 -13.277 1.00 52.78 191 GLU A N 1
ATOM 1539 C CA . GLU A 1 191 ? 16.602 -21.008 -12.627 1.00 52.78 191 GLU A CA 1
ATOM 1540 C C . GLU A 1 191 ? 17.718 -21.320 -13.633 1.00 52.78 191 GLU A C 1
ATOM 1542 O O . GLU A 1 191 ? 17.851 -22.435 -14.117 1.00 52.78 191 GLU A O 1
ATOM 1547 N N . PHE A 1 192 ? 18.491 -20.312 -14.039 1.00 51.44 192 PHE A N 1
ATOM 1548 C CA . PHE A 1 192 ? 19.721 -20.556 -14.769 1.00 51.44 192 PHE A CA 1
ATOM 1549 C C . PHE A 1 192 ? 20.756 -20.993 -13.748 1.00 51.44 192 PHE A C 1
ATOM 1551 O O . PHE A 1 192 ? 21.320 -20.171 -13.018 1.00 51.44 192 PHE A O 1
ATOM 1558 N N . ASP A 1 193 ? 21.011 -22.297 -13.699 1.00 49.28 193 ASP A N 1
ATOM 1559 C CA . ASP A 1 193 ? 22.255 -22.779 -13.137 1.00 49.28 193 ASP A CA 1
ATOM 1560 C C . ASP A 1 193 ? 23.386 -22.271 -14.042 1.00 49.28 193 ASP A C 1
ATOM 1562 O O . ASP A 1 193 ? 23.422 -22.519 -15.246 1.00 49.28 193 ASP A O 1
ATOM 1566 N N . ALA A 1 194 ? 24.336 -21.533 -13.469 1.00 52.16 194 ALA A N 1
ATOM 1567 C CA . ALA A 1 194 ? 25.527 -21.093 -14.191 1.00 52.16 194 ALA A CA 1
ATOM 1568 C C . ALA A 1 194 ? 26.362 -22.279 -14.730 1.00 52.16 194 ALA A C 1
ATOM 1570 O O . ALA A 1 194 ? 27.292 -22.068 -15.515 1.00 52.16 194 ALA A O 1
ATOM 1571 N N . SER A 1 195 ? 26.057 -23.513 -14.308 1.00 54.41 195 SER A N 1
ATOM 1572 C CA . SER A 1 195 ? 26.595 -24.745 -14.882 1.00 54.41 195 SER A CA 1
ATOM 1573 C C . SER A 1 195 ? 26.070 -25.052 -16.297 1.00 54.41 195 SER A C 1
ATOM 1575 O O . SER A 1 195 ? 26.832 -25.608 -17.086 1.00 54.41 195 SER A O 1
ATOM 1577 N N . ASP A 1 196 ? 24.872 -24.583 -16.669 1.00 53.84 196 ASP A N 1
ATOM 1578 C CA . ASP A 1 196 ? 24.251 -24.805 -17.989 1.00 53.84 196 ASP A CA 1
ATOM 1579 C C . ASP A 1 196 ? 24.834 -23.909 -19.098 1.00 53.84 196 ASP A C 1
ATOM 1581 O O . ASP A 1 196 ? 24.608 -24.133 -20.285 1.00 53.84 196 ASP A O 1
ATOM 1585 N N . LEU A 1 197 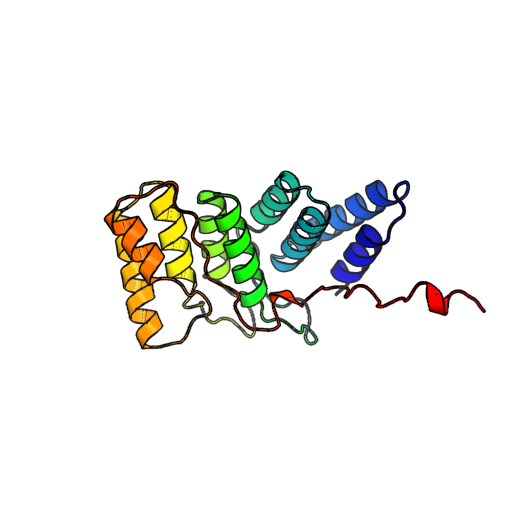? 25.618 -22.890 -18.732 1.00 56.53 197 LEU A N 1
ATOM 1586 C CA . LEU A 1 197 ? 26.294 -21.979 -19.668 1.00 56.53 197 LEU A CA 1
ATOM 1587 C C . LEU A 1 197 ? 27.719 -22.436 -20.030 1.00 56.53 197 LEU A C 1
ATOM 1589 O O . LEU A 1 197 ? 28.494 -21.665 -20.601 1.00 56.53 197 LEU A O 1
ATOM 1593 N N . ARG A 1 198 ? 28.094 -23.671 -19.674 1.00 51.25 198 ARG A N 1
ATOM 1594 C CA . ARG A 1 198 ? 29.380 -24.286 -20.031 1.00 51.25 198 ARG A CA 1
ATOM 1595 C C . ARG A 1 198 ? 29.200 -25.408 -21.060 1.00 51.25 198 ARG A C 1
ATOM 1597 O O . ARG A 1 198 ? 29.543 -26.548 -20.766 1.00 51.25 198 ARG A O 1
ATOM 1604 N N . GLU A 1 199 ? 28.740 -25.077 -22.264 1.00 44.12 199 GLU A N 1
ATOM 1605 C CA . GLU A 1 199 ? 28.931 -25.907 -23.470 1.00 44.12 199 GLU A CA 1
ATOM 1606 C C . GLU A 1 199 ? 29.390 -25.064 -24.663 1.00 44.12 199 GLU A C 1
ATOM 1608 O O . GLU A 1 199 ? 28.809 -23.979 -24.896 1.00 44.12 199 GLU A O 1
#

Radius of gyration: 18.27 Å; chains: 1; bounding box: 49×34×48 Å

Foldseek 3Di:
DCLLVLLVCLVPDDPVCNVVSLVVSVVVCVVVPAQVSLLSNLVSCVVVVVNVRSLVSLLSNQPHALEDPDPPDPDHSVLSLVVQLLSCLVVLNLVSNLSSLVNLQQHDDPPRDRALCSLVSNLLSCLLVLVLVSSVVSLVSSVVVCVVDPGLFDPSVVSVVCSVVSPNPDRRRRDDSDDCSVCDDSDRDPPDDPVVVPD

pLDDT: mean 87.3, std 14.74, range [44.12, 98.62]